Protein AF-A0A9X4B326-F1 (afdb_monomer_lite)

Sequence (186 aa):
MFNKDNVFIAVNEEVSSIIQQYIIREIKKVLDKYKSIATEEISSVEKLINSISNEELKEQFLNDLSMSVKIAKEIGENEVDDRIISMYQNLKGNGLEELSIGHVINWCNELDEQGYVMIDDYSIIYKSSANLKDISRELLDEILDDAIHVDSLIDKDSLVEYWIEQTSKEEVIDDLIRGNNIEELL

Radius of gyration: 27.49 Å; chains: 1; bounding box: 48×33×86 Å

pLDDT: mean 85.17, std 11.81, range [29.66, 95.44]

Foldseek 3Di:
DPDPPDDDDDDDPPDDPVVVVVVVVVVVVVVVVVVPDDPVLVVLLVVVLVQEPDPVVSVVCVVDVPVSSVVSVLCPPPRDHNQLVVVVVVCCVVPVVVDGSVVSVVQVVCCVVQQKDDPDLPDMDGDPPGDCLVVLLVNLVVQVVDPVSCCVQDPPVRVVVCVVVVPDSSNVSVCSPVVDDSVVSD

Structure (mmCIF, N/CA/C/O backbone):
data_AF-A0A9X4B326-F1
#
_entry.id   AF-A0A9X4B326-F1
#
loop_
_atom_site.group_PDB
_atom_site.id
_atom_site.type_symbol
_atom_site.label_atom_id
_atom_site.label_alt_id
_atom_site.label_comp_id
_atom_site.label_asym_id
_atom_site.label_entity_id
_atom_site.label_seq_id
_atom_site.pdbx_PDB_ins_code
_atom_site.Cartn_x
_atom_site.Cartn_y
_atom_site.Cartn_z
_atom_site.occupancy
_atom_site.B_iso_or_equiv
_atom_site.auth_seq_id
_atom_site.auth_comp_id
_atom_site.auth_asym_id
_atom_site.auth_atom_id
_atom_site.pdbx_PDB_model_num
ATOM 1 N N . MET A 1 1 ? -18.633 -16.196 31.377 1.00 29.66 1 MET A N 1
ATOM 2 C CA . MET A 1 1 ? -19.353 -14.902 31.369 1.00 29.66 1 MET A CA 1
ATOM 3 C C . MET A 1 1 ? -18.520 -13.893 32.143 1.00 29.66 1 MET A C 1
ATOM 5 O O . MET A 1 1 ? -18.538 -13.929 33.364 1.00 29.66 1 MET A O 1
ATOM 9 N N . PHE A 1 2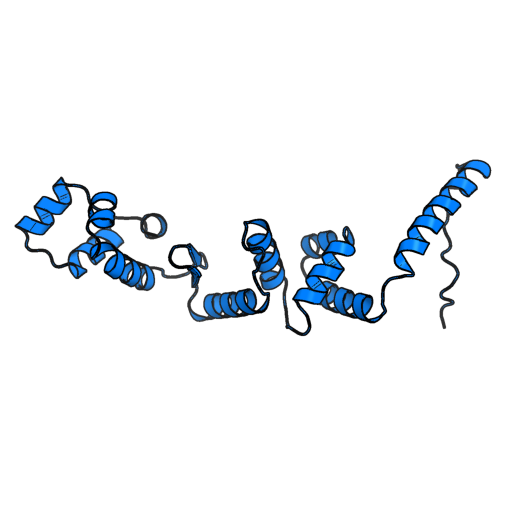 ? -17.753 -13.047 31.452 1.00 30.72 2 PHE A N 1
ATOM 10 C CA . PHE A 1 2 ? -17.191 -11.836 32.055 1.00 30.72 2 PHE A CA 1
ATOM 11 C C . PHE A 1 2 ? -18.225 -10.721 31.887 1.00 30.72 2 PHE A C 1
ATOM 13 O O . PHE A 1 2 ? -18.771 -10.537 30.800 1.00 30.72 2 PHE A O 1
ATOM 20 N N . ASN A 1 3 ? -18.568 -10.067 32.992 1.00 36.56 3 ASN A N 1
ATOM 21 C CA . ASN A 1 3 ? -19.591 -9.033 33.060 1.00 36.56 3 ASN A CA 1
ATOM 22 C C . ASN A 1 3 ? -19.107 -7.795 32.278 1.00 36.56 3 ASN A C 1
ATOM 24 O O . ASN A 1 3 ? -18.087 -7.214 32.641 1.00 36.56 3 ASN A O 1
ATOM 28 N N . LYS A 1 4 ? -19.796 -7.438 31.185 1.00 44.31 4 LYS A N 1
ATOM 29 C CA . LYS A 1 4 ? -19.386 -6.399 30.216 1.00 44.31 4 LYS A CA 1
ATOM 30 C C . LYS A 1 4 ? -19.574 -4.954 30.710 1.00 44.31 4 LYS A C 1
ATOM 32 O O . LYS A 1 4 ? -19.165 -4.037 30.010 1.00 44.31 4 LYS A O 1
ATOM 37 N N . ASP A 1 5 ? -20.120 -4.743 31.910 1.00 42.91 5 ASP A N 1
ATOM 38 C CA . ASP A 1 5 ? -20.600 -3.414 32.322 1.00 42.91 5 ASP A CA 1
ATOM 39 C C . ASP A 1 5 ? -19.738 -2.661 33.346 1.00 42.91 5 ASP A C 1
ATOM 41 O O . ASP A 1 5 ? -20.045 -1.513 33.658 1.00 42.91 5 ASP A O 1
ATOM 45 N N . ASN A 1 6 ? -18.630 -3.226 33.837 1.00 41.41 6 ASN A N 1
ATOM 46 C CA . ASN A 1 6 ? -17.799 -2.543 34.835 1.00 41.41 6 ASN A CA 1
ATOM 47 C C . ASN A 1 6 ? -16.350 -2.386 34.365 1.00 41.41 6 ASN A C 1
ATOM 49 O O . ASN A 1 6 ? -15.479 -3.185 34.708 1.00 41.41 6 ASN A O 1
ATOM 53 N N . VAL A 1 7 ? -16.079 -1.311 33.620 1.00 49.09 7 VAL A N 1
ATOM 54 C CA . VAL A 1 7 ? -14.713 -0.792 33.471 1.00 49.09 7 VAL A CA 1
ATOM 55 C C . VAL A 1 7 ? -14.293 -0.224 34.831 1.00 49.09 7 VAL A C 1
ATOM 57 O O . VAL A 1 7 ? -14.776 0.827 35.253 1.00 49.09 7 VAL A O 1
ATOM 60 N N . PHE A 1 8 ? -13.422 -0.937 35.545 1.00 48.91 8 PHE A N 1
ATOM 61 C CA . PHE A 1 8 ? -12.805 -0.435 36.771 1.00 48.91 8 PHE A CA 1
ATOM 62 C C . PHE A 1 8 ? -11.692 0.544 36.399 1.00 48.91 8 PHE A C 1
ATOM 64 O O . PHE A 1 8 ? -10.615 0.145 35.968 1.00 48.91 8 PHE A O 1
ATOM 71 N N . ILE A 1 9 ? -11.967 1.839 36.549 1.00 56.69 9 ILE A N 1
ATOM 72 C CA . ILE A 1 9 ? -10.978 2.898 36.342 1.00 56.69 9 ILE A CA 1
ATOM 73 C C . ILE A 1 9 ? -10.320 3.176 37.693 1.00 56.69 9 ILE A C 1
ATOM 75 O O . ILE A 1 9 ? -10.907 3.843 38.546 1.00 56.69 9 ILE A O 1
ATOM 79 N N . ALA A 1 10 ? -9.111 2.658 37.895 1.00 57.34 10 ALA A N 1
ATOM 80 C CA . ALA A 1 10 ? -8.271 3.055 39.017 1.00 57.34 10 ALA A CA 1
ATOM 81 C C . ALA A 1 10 ? -7.620 4.406 38.684 1.00 57.34 10 ALA A C 1
ATOM 83 O O . ALA A 1 10 ? -6.703 4.486 37.871 1.00 57.34 10 ALA A O 1
ATOM 84 N N . VAL A 1 11 ? -8.136 5.486 39.272 1.00 59.00 11 VAL A N 1
ATOM 85 C CA . VAL A 1 11 ? -7.492 6.806 39.229 1.00 59.00 11 VAL A CA 1
ATOM 86 C C . VAL A 1 11 ? -6.492 6.859 40.385 1.00 59.00 11 VAL A C 1
ATOM 88 O O . VAL A 1 11 ? -6.838 6.423 41.479 1.00 59.00 11 VAL A O 1
ATOM 91 N N . ASN A 1 12 ? -5.273 7.358 40.140 1.00 65.06 12 ASN A N 1
ATOM 92 C CA . ASN A 1 12 ? -4.183 7.437 41.126 1.00 65.06 12 ASN A CA 1
ATOM 93 C C . ASN A 1 12 ? -4.695 7.866 42.524 1.00 65.06 12 ASN A C 1
ATOM 95 O O . ASN A 1 12 ? -5.412 8.864 42.646 1.00 65.06 12 ASN A O 1
ATOM 99 N N . GLU A 1 13 ? -4.328 7.106 43.563 1.00 61.06 13 GLU A N 1
ATOM 100 C CA . GLU A 1 13 ? -4.728 7.337 44.960 1.00 61.06 13 GLU A CA 1
ATOM 101 C C . GLU A 1 13 ? -4.256 8.699 45.499 1.00 61.06 13 GLU A C 1
ATOM 103 O O . GLU A 1 13 ? -4.8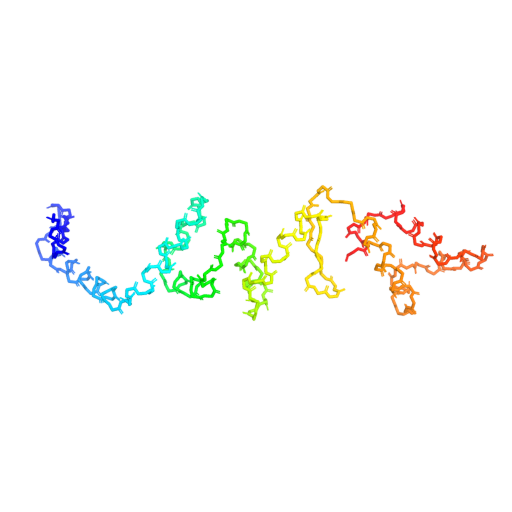52 9.234 46.432 1.00 61.06 13 GLU A O 1
ATOM 108 N N . GLU A 1 14 ? -3.244 9.307 44.875 1.00 70.56 14 GLU A N 1
ATOM 109 C CA . GLU A 1 14 ? -2.746 10.647 45.216 1.00 70.56 14 GLU A CA 1
ATOM 110 C C . GLU A 1 14 ? -3.658 11.790 44.722 1.00 70.56 14 GLU A C 1
ATOM 112 O O . GLU A 1 14 ? -3.452 12.958 45.059 1.00 70.56 14 GLU A O 1
ATOM 117 N N . VAL A 1 15 ? -4.687 11.485 43.924 1.00 75.12 15 VAL A N 1
ATOM 118 C CA . VAL A 1 15 ? -5.603 12.473 43.343 1.00 75.12 15 VAL A CA 1
ATOM 119 C C . VAL A 1 15 ? -6.842 12.635 44.229 1.00 75.12 15 VAL A C 1
ATOM 121 O O . VAL A 1 15 ? -7.542 11.670 44.520 1.00 75.12 15 VAL A O 1
ATOM 124 N N . SER A 1 16 ? -7.160 13.875 44.624 1.00 83.38 16 SER A N 1
ATOM 125 C CA . SER A 1 16 ? -8.344 14.203 45.441 1.00 83.38 16 SER A CA 1
ATOM 126 C C . SER A 1 16 ? -9.642 13.604 44.882 1.00 83.38 16 SER A C 1
ATOM 128 O O . SER A 1 16 ? -9.879 13.636 43.672 1.00 83.38 16 SER A O 1
ATOM 130 N N . SER A 1 17 ? -10.537 13.157 45.769 1.00 81.31 17 SER A N 1
ATOM 131 C CA . SER A 1 17 ? -11.845 12.581 45.419 1.00 81.31 17 SER A CA 1
ATOM 132 C C . SER A 1 17 ? -12.695 13.490 44.523 1.00 81.31 17 SER A C 1
ATOM 134 O O . SER A 1 17 ? -13.437 13.005 43.670 1.00 81.31 17 SER A O 1
ATOM 136 N N . ILE A 1 18 ? -12.559 14.814 44.660 1.00 83.25 18 ILE A N 1
ATOM 137 C CA . ILE A 1 18 ? -13.232 15.785 43.788 1.00 83.25 18 ILE A CA 1
ATOM 138 C C . ILE A 1 18 ? -12.686 15.682 42.358 1.00 83.25 18 ILE A C 1
ATOM 140 O O . ILE A 1 18 ? -13.461 15.613 41.408 1.00 83.25 18 ILE A O 1
ATOM 144 N N . ILE A 1 19 ? -11.362 15.629 42.192 1.00 84.50 19 ILE A N 1
ATOM 145 C CA . ILE A 1 19 ? -10.714 15.525 40.877 1.00 84.50 19 ILE A CA 1
ATOM 146 C C . ILE A 1 19 ? -10.996 14.160 40.238 1.00 84.50 19 ILE A C 1
ATOM 148 O O . ILE A 1 19 ? -11.299 14.098 39.046 1.00 84.50 19 ILE A O 1
ATOM 152 N N . GLN A 1 20 ? -11.012 13.082 41.028 1.00 82.06 20 GLN A N 1
ATOM 153 C CA . GLN A 1 20 ? -11.420 11.753 40.562 1.00 82.06 20 GLN A CA 1
ATOM 154 C C . GLN A 1 20 ? -12.827 11.769 39.932 1.00 82.06 20 GLN A C 1
ATOM 156 O O . GLN A 1 20 ? -13.031 11.162 38.881 1.00 82.06 20 GLN A O 1
ATOM 161 N N . GLN A 1 21 ? -13.793 12.509 40.497 1.00 82.12 21 GLN A N 1
ATOM 162 C CA . GLN A 1 21 ? -15.134 12.634 39.903 1.00 82.12 21 GLN A CA 1
ATOM 163 C C . GLN A 1 21 ? -15.123 13.316 38.528 1.00 82.12 21 GLN A C 1
ATOM 165 O O . GLN A 1 21 ? -15.866 12.894 37.637 1.00 82.12 21 GLN A O 1
ATOM 170 N N . TYR A 1 22 ? -14.304 14.357 38.342 1.00 86.00 22 TYR A N 1
ATOM 171 C CA . TYR A 1 22 ? -14.149 15.009 37.037 1.00 86.00 22 TYR A CA 1
ATOM 172 C C . TYR A 1 22 ? -13.545 14.047 36.010 1.00 86.00 22 TYR A C 1
ATOM 174 O O . TYR A 1 22 ? -14.104 13.900 34.925 1.00 86.00 22 TYR A O 1
ATOM 182 N N . ILE A 1 23 ? -12.482 13.327 36.381 1.00 85.62 23 ILE A N 1
ATOM 183 C CA . ILE A 1 23 ? -11.830 12.324 35.523 1.00 85.62 23 ILE A CA 1
ATOM 184 C C . ILE A 1 23 ? -12.829 11.241 35.098 1.00 85.62 23 ILE A C 1
ATOM 186 O O . ILE A 1 23 ? -12.973 10.963 33.910 1.00 85.62 23 ILE A O 1
ATOM 190 N N . ILE A 1 24 ? -13.587 10.675 36.045 1.00 84.44 24 ILE A N 1
ATOM 191 C CA . ILE A 1 24 ? -14.599 9.649 35.749 1.00 84.44 24 ILE A CA 1
ATOM 192 C C . ILE A 1 24 ? -15.665 10.180 34.782 1.00 84.44 24 ILE A C 1
ATOM 194 O O . ILE A 1 24 ? -16.099 9.449 33.892 1.00 84.44 24 ILE A O 1
ATOM 198 N N . ARG A 1 25 ? -16.112 11.435 34.933 1.00 86.88 25 ARG A N 1
ATOM 199 C CA . ARG A 1 25 ? -17.092 12.040 34.014 1.00 86.88 25 ARG A CA 1
ATOM 200 C C . ARG A 1 25 ? -16.536 12.187 32.600 1.00 86.88 25 ARG A C 1
ATOM 202 O O . ARG A 1 25 ? -17.258 11.879 31.657 1.00 86.88 25 ARG A O 1
ATOM 209 N N . GLU A 1 26 ? -15.290 12.625 32.450 1.00 87.69 26 GLU A N 1
ATOM 210 C CA . GLU A 1 26 ? -14.640 12.737 31.138 1.00 87.69 26 GLU A CA 1
ATOM 211 C C . GLU A 1 26 ? -14.457 11.364 30.485 1.00 87.69 26 GLU A C 1
ATOM 213 O O . GLU A 1 26 ? -14.855 11.176 29.337 1.00 87.69 26 GLU A O 1
ATOM 218 N N . ILE A 1 27 ? -13.982 10.363 31.233 1.00 86.44 27 ILE A N 1
ATOM 219 C CA . ILE A 1 27 ? -13.832 9.000 30.706 1.00 86.44 27 ILE A CA 1
ATOM 220 C C . ILE A 1 27 ? -15.187 8.416 30.294 1.00 86.44 27 ILE A C 1
ATOM 222 O O . ILE A 1 27 ? -15.285 7.803 29.235 1.00 86.44 27 ILE A O 1
ATOM 226 N N . LYS A 1 28 ? -16.257 8.645 31.069 1.00 85.69 28 LYS A N 1
ATOM 227 C CA . LYS A 1 28 ? -17.615 8.227 30.680 1.00 85.69 28 LYS A CA 1
ATOM 228 C C . LYS A 1 28 ? -18.062 8.865 29.368 1.00 85.69 28 LYS A C 1
ATOM 230 O O . LYS A 1 28 ? -18.544 8.147 28.500 1.00 85.69 28 LYS A O 1
ATOM 235 N N . LYS A 1 29 ? -17.852 10.176 29.193 1.00 86.38 29 LYS A N 1
ATOM 236 C CA . LYS A 1 29 ? -18.159 10.857 27.923 1.00 86.38 29 LYS A CA 1
ATOM 237 C C . LYS A 1 29 ? -17.383 10.252 26.757 1.00 86.38 29 LYS A C 1
ATOM 239 O O . LYS A 1 29 ? -17.934 10.144 25.670 1.00 86.38 29 LYS A O 1
ATOM 244 N N . VAL A 1 30 ? -16.117 9.883 26.964 1.00 85.12 30 VAL A N 1
ATOM 245 C CA . VAL A 1 30 ? -15.305 9.210 25.941 1.00 85.12 30 VAL A CA 1
ATOM 246 C C . VAL A 1 30 ? -15.872 7.823 25.638 1.00 85.12 30 VAL A C 1
ATOM 248 O O . VAL A 1 30 ? -16.151 7.545 24.480 1.00 85.12 30 VAL A O 1
ATOM 251 N N . LEU A 1 31 ? -16.121 6.992 26.653 1.00 83.44 31 LEU A N 1
ATOM 252 C CA . LEU A 1 31 ? -16.721 5.656 26.514 1.00 83.44 31 LEU A CA 1
ATOM 253 C C . LEU A 1 31 ? -18.052 5.685 25.758 1.00 83.44 31 LEU A C 1
ATOM 255 O O . LEU A 1 31 ? -18.287 4.849 24.889 1.00 83.44 31 LEU A O 1
ATOM 259 N N . ASP A 1 32 ? -18.912 6.655 26.061 1.00 82.94 32 ASP A N 1
ATOM 260 C CA . ASP A 1 32 ? -20.216 6.784 25.414 1.00 82.94 32 ASP A CA 1
ATOM 261 C C . ASP A 1 32 ? -20.104 7.062 23.903 1.00 82.94 32 ASP A C 1
ATOM 263 O O . ASP A 1 32 ? -20.989 6.641 23.162 1.00 82.94 32 ASP A O 1
ATOM 267 N N . LYS A 1 33 ? -19.003 7.662 23.415 1.00 80.88 33 LYS A N 1
ATOM 268 C CA . LYS A 1 33 ? -18.752 7.843 21.968 1.00 80.88 33 LYS A CA 1
ATOM 269 C C . LYS A 1 33 ? -18.549 6.522 21.224 1.00 80.88 33 LYS A C 1
ATOM 271 O O . LYS A 1 33 ? -18.876 6.435 20.048 1.00 80.88 33 LYS A O 1
ATOM 276 N N . TYR A 1 34 ? -18.015 5.503 21.895 1.00 78.44 34 TYR A N 1
ATOM 277 C CA . TYR A 1 34 ? -17.721 4.205 21.281 1.00 78.44 34 TYR A CA 1
ATOM 278 C C . TYR A 1 34 ? -18.899 3.223 21.384 1.00 78.44 34 TYR A C 1
ATOM 280 O O . TYR A 1 34 ? -18.940 2.225 20.672 1.00 78.44 34 TYR A O 1
ATOM 288 N N . LYS A 1 35 ? -19.907 3.504 22.221 1.00 79.50 35 LYS A N 1
ATOM 289 C CA . LYS A 1 35 ? -21.114 2.662 22.333 1.00 79.50 35 LYS A CA 1
ATOM 290 C C . LYS A 1 35 ? -21.994 2.672 21.082 1.00 79.50 35 LYS A C 1
ATOM 292 O O . LYS A 1 35 ? -22.796 1.761 20.914 1.00 79.50 35 LYS A O 1
ATOM 297 N N . SER A 1 36 ? -21.887 3.701 20.244 1.00 76.06 36 SER A N 1
ATOM 298 C CA . SER A 1 36 ? -22.706 3.861 19.037 1.00 76.06 36 SER A CA 1
ATOM 299 C C . SER A 1 36 ? -22.125 3.192 17.790 1.00 76.06 36 SER A C 1
ATOM 301 O O . SER A 1 36 ? -22.708 3.333 16.721 1.00 76.06 36 SER A O 1
ATOM 303 N N . ILE A 1 37 ? -20.988 2.503 17.901 1.00 82.75 37 ILE A N 1
ATOM 304 C CA . ILE A 1 37 ? -20.356 1.820 16.767 1.00 82.75 37 ILE A CA 1
ATOM 305 C C . ILE A 1 37 ? -21.158 0.561 16.446 1.00 82.75 37 ILE A C 1
ATOM 307 O O . ILE A 1 37 ? -21.475 -0.230 17.342 1.00 82.75 37 ILE A O 1
ATOM 311 N N . ALA A 1 38 ? -21.497 0.369 15.173 1.00 85.81 38 ALA A N 1
ATOM 312 C CA . ALA A 1 38 ? -22.251 -0.802 14.754 1.00 85.81 38 ALA A CA 1
ATOM 313 C C . ALA A 1 38 ? -21.400 -2.075 14.890 1.00 85.81 38 ALA A C 1
ATOM 315 O O . ALA A 1 38 ? -20.192 -2.067 14.663 1.00 85.81 38 ALA A O 1
ATOM 316 N N . THR A 1 39 ? -22.029 -3.206 15.219 1.00 85.56 39 THR A N 1
ATOM 317 C CA . THR A 1 39 ? -21.318 -4.491 15.359 1.00 85.56 39 THR A CA 1
ATOM 318 C C . THR A 1 39 ? -20.603 -4.909 14.069 1.00 85.56 39 THR A C 1
ATOM 320 O O . THR A 1 39 ? -19.529 -5.499 14.134 1.00 85.56 39 THR A O 1
ATOM 323 N N . GLU A 1 40 ? -21.161 -4.558 12.909 1.00 86.25 40 GLU A N 1
ATOM 324 C CA . GLU A 1 40 ? -20.532 -4.774 11.600 1.00 86.25 40 GLU A CA 1
ATOM 325 C C . GLU A 1 40 ? -19.225 -3.979 11.459 1.00 86.25 40 GLU A C 1
ATOM 327 O O . GLU A 1 40 ? -18.211 -4.542 11.063 1.00 86.25 40 GLU A O 1
ATOM 332 N N . GLU A 1 41 ? -19.208 -2.706 11.873 1.00 89.44 41 GLU A N 1
ATOM 333 C CA . GLU A 1 41 ? -18.005 -1.864 11.833 1.00 89.44 41 GLU A CA 1
ATOM 334 C C . GLU A 1 41 ? -16.910 -2.398 12.759 1.00 89.44 41 GLU A C 1
ATOM 336 O O . GLU A 1 41 ? -15.743 -2.423 12.372 1.00 89.44 41 GLU A O 1
ATOM 341 N N . ILE A 1 42 ? -17.285 -2.878 13.951 1.00 90.06 42 ILE A N 1
ATOM 342 C CA . ILE A 1 42 ? -16.349 -3.529 14.879 1.00 90.06 42 ILE A CA 1
ATOM 343 C C . ILE A 1 42 ? -15.716 -4.748 14.204 1.00 90.06 42 ILE A C 1
ATOM 345 O O . ILE A 1 42 ? -14.496 -4.874 14.199 1.00 90.06 42 ILE A O 1
ATOM 349 N N . SER A 1 43 ? -16.527 -5.617 13.592 1.00 91.50 43 SER A N 1
ATOM 350 C CA . SER A 1 43 ? -16.021 -6.830 12.946 1.00 91.50 43 SER A CA 1
ATOM 351 C C . SER A 1 43 ? -15.091 -6.524 11.771 1.00 91.50 43 SER A C 1
ATOM 353 O O . SER A 1 43 ? -14.061 -7.184 11.638 1.00 91.50 43 SER A O 1
ATOM 355 N N . SER A 1 44 ? -15.414 -5.532 10.935 1.00 92.44 44 SER A N 1
ATOM 356 C CA . SER A 1 44 ? -14.548 -5.122 9.823 1.00 92.44 44 SER A CA 1
ATOM 357 C C . SER A 1 44 ? -13.214 -4.558 10.319 1.00 92.44 44 SER A C 1
ATOM 359 O O . SER A 1 44 ? -12.166 -4.907 9.779 1.00 92.44 44 SER A O 1
ATOM 361 N N . VAL A 1 45 ? -13.229 -3.727 11.366 1.00 93.50 45 VAL A N 1
ATOM 362 C CA . VAL A 1 45 ? -11.996 -3.189 11.964 1.00 93.50 45 VAL A CA 1
ATOM 363 C C . VAL A 1 45 ? -11.164 -4.302 12.596 1.00 93.50 45 VAL A C 1
ATOM 365 O O . VAL A 1 45 ? -9.955 -4.336 12.397 1.00 93.50 45 VAL A O 1
ATOM 368 N N . GLU A 1 46 ? -11.778 -5.250 13.303 1.00 93.31 46 GLU A N 1
ATOM 369 C CA . GLU A 1 46 ? -11.057 -6.398 13.865 1.00 93.31 46 GLU A CA 1
ATOM 370 C C . GLU A 1 46 ? -10.397 -7.251 12.773 1.00 93.31 46 GLU A C 1
ATOM 372 O O . GLU A 1 46 ? -9.245 -7.653 12.940 1.00 93.31 46 GLU A O 1
ATOM 377 N N . LYS A 1 47 ? -11.081 -7.501 11.645 1.00 93.75 47 LYS A N 1
ATOM 378 C CA . LYS A 1 47 ? -10.483 -8.192 10.486 1.00 93.75 47 LYS A CA 1
ATOM 379 C C . LYS A 1 47 ? -9.239 -7.448 9.980 1.00 93.75 47 LYS A C 1
ATOM 381 O O . LYS A 1 47 ? -8.190 -8.072 9.858 1.00 93.75 47 LYS A O 1
ATOM 386 N N . LEU A 1 48 ? -9.346 -6.134 9.764 1.00 94.19 48 LEU A N 1
ATOM 387 C CA . LEU A 1 48 ? -8.235 -5.278 9.326 1.00 94.19 48 LEU A CA 1
ATOM 388 C C . LEU A 1 48 ? -7.057 -5.303 10.311 1.00 94.19 48 LEU A C 1
ATOM 390 O O . LEU A 1 48 ? -5.917 -5.530 9.926 1.00 94.19 48 LEU A O 1
ATOM 394 N N . ILE A 1 49 ? -7.309 -5.090 11.602 1.00 94.25 49 ILE A N 1
ATOM 395 C CA . ILE A 1 49 ? -6.237 -5.068 12.606 1.00 94.25 49 ILE A CA 1
ATOM 396 C C . ILE A 1 49 ? -5.534 -6.430 12.696 1.00 94.25 49 ILE A C 1
ATOM 398 O O . ILE A 1 49 ? -4.320 -6.484 12.891 1.00 94.25 49 ILE A O 1
ATOM 402 N N . ASN A 1 50 ? -6.269 -7.532 12.540 1.00 94.12 50 ASN A N 1
ATOM 403 C CA . ASN A 1 50 ? -5.698 -8.877 12.589 1.00 94.12 50 ASN A CA 1
ATOM 404 C C . ASN A 1 50 ? -4.902 -9.254 11.332 1.00 94.12 50 ASN A C 1
ATOM 406 O O . ASN A 1 50 ? -4.043 -10.129 11.426 1.00 94.12 50 ASN A O 1
ATOM 410 N N . SER A 1 51 ? -5.159 -8.617 10.186 1.00 92.88 51 SER A N 1
ATOM 411 C CA . SER A 1 51 ? -4.376 -8.836 8.965 1.00 92.88 51 SER A CA 1
ATOM 412 C C . SER A 1 51 ? -3.044 -8.079 8.968 1.00 92.88 51 SER A C 1
ATOM 414 O O . SER A 1 51 ? -2.144 -8.421 8.205 1.00 92.88 51 SER A O 1
ATOM 416 N N . ILE A 1 52 ? -2.898 -7.080 9.845 1.00 94.69 52 ILE A N 1
ATOM 417 C CA . ILE A 1 52 ? -1.671 -6.296 9.992 1.00 94.69 52 ILE A CA 1
ATOM 418 C C . ILE A 1 52 ? -0.715 -7.000 10.962 1.00 94.69 52 ILE A C 1
ATOM 420 O O . ILE A 1 52 ? -1.035 -7.204 12.139 1.00 94.69 52 ILE A O 1
ATOM 424 N N . SER A 1 53 ? 0.484 -7.337 10.498 1.00 95.19 53 SER A N 1
ATOM 425 C CA . SER A 1 53 ? 1.564 -7.889 11.326 1.00 95.19 53 SER A CA 1
ATOM 426 C C . SER A 1 53 ? 2.533 -6.807 11.806 1.00 95.19 53 SER A C 1
ATOM 428 O O . SER A 1 53 ? 3.065 -6.919 12.910 1.00 95.19 53 SER A O 1
ATOM 430 N N . ASN A 1 54 ? 2.721 -5.740 11.029 1.00 95.44 54 ASN A N 1
ATOM 431 C CA . ASN A 1 54 ? 3.572 -4.607 11.378 1.00 95.44 54 ASN A CA 1
ATOM 432 C C . ASN A 1 54 ? 3.001 -3.809 12.571 1.00 95.44 54 ASN A C 1
ATOM 434 O O . ASN A 1 54 ? 1.891 -3.280 12.513 1.00 95.44 54 ASN A O 1
ATOM 438 N N . GLU A 1 55 ? 3.772 -3.707 13.657 1.00 94.81 55 GLU A N 1
ATOM 439 C CA . GLU A 1 55 ? 3.331 -3.058 14.900 1.00 94.81 55 GLU A CA 1
ATOM 440 C C . GLU A 1 55 ? 3.120 -1.546 14.753 1.00 94.81 55 GLU A C 1
ATOM 442 O O . GLU A 1 55 ? 2.148 -1.017 15.285 1.00 94.81 55 GLU A O 1
ATOM 447 N N . GLU A 1 56 ? 3.984 -0.855 14.007 1.00 93.75 56 GLU A N 1
ATOM 448 C CA . GLU A 1 56 ? 3.870 0.590 13.785 1.00 93.75 56 GLU A CA 1
ATOM 449 C C . GLU A 1 56 ? 2.620 0.920 12.966 1.00 93.75 56 GLU A C 1
ATOM 451 O O . GLU A 1 56 ? 1.846 1.803 13.335 1.00 93.75 56 GLU A O 1
ATOM 456 N N . LEU A 1 57 ? 2.376 0.163 11.895 1.00 93.06 57 LEU A N 1
ATOM 457 C CA . LEU A 1 57 ? 1.175 0.296 11.078 1.00 93.06 57 LEU A CA 1
ATOM 458 C C . LEU A 1 57 ? -0.080 0.007 11.907 1.00 93.06 57 LEU A C 1
ATOM 460 O O . LEU A 1 57 ? -1.041 0.773 11.876 1.00 93.06 57 LEU A O 1
ATOM 464 N N . LYS A 1 58 ? -0.063 -1.070 12.696 1.00 94.88 58 LYS A N 1
ATOM 465 C CA . LYS A 1 58 ? -1.171 -1.432 13.587 1.00 94.88 58 LYS A CA 1
ATOM 466 C C . LYS A 1 58 ? -1.482 -0.316 14.582 1.00 94.88 58 LYS A C 1
ATOM 468 O O . LYS A 1 58 ? -2.650 0.019 14.774 1.00 94.88 58 LYS A O 1
ATOM 473 N N . GLU A 1 59 ? -0.455 0.283 15.175 1.00 94.00 59 GLU A N 1
ATOM 474 C CA . GLU A 1 59 ? -0.595 1.378 16.132 1.00 94.00 59 GLU A CA 1
ATOM 475 C C . GLU A 1 59 ? -1.217 2.631 15.491 1.00 94.00 59 GLU A C 1
ATOM 477 O O . GLU A 1 59 ? -2.044 3.295 16.118 1.00 94.00 59 GLU A O 1
ATOM 482 N N . GLN A 1 60 ? -0.914 2.934 14.223 1.00 91.56 60 GLN A N 1
ATOM 483 C CA . GLN A 1 60 ? -1.566 4.039 13.502 1.00 91.56 60 GLN A CA 1
ATOM 484 C C . GLN A 1 60 ? -3.088 3.854 13.432 1.00 91.56 60 GLN A C 1
ATOM 486 O O . GLN A 1 60 ? -3.840 4.781 13.733 1.00 91.56 60 GLN A O 1
ATOM 491 N N . PHE A 1 61 ? -3.551 2.645 13.106 1.00 91.81 61 PHE A N 1
ATOM 492 C CA . PHE A 1 61 ? -4.980 2.335 13.065 1.00 91.81 61 PHE A CA 1
ATOM 493 C C . PHE A 1 61 ? -5.623 2.345 14.461 1.00 91.81 61 PHE A C 1
ATOM 495 O O . PHE A 1 61 ? -6.722 2.875 14.634 1.00 91.81 61 PHE A O 1
ATOM 502 N N . LEU A 1 62 ? -4.937 1.830 15.485 1.00 91.81 62 LEU A N 1
ATOM 503 C CA . LEU A 1 62 ? -5.447 1.852 16.863 1.00 91.81 62 LEU A CA 1
ATOM 504 C C . LEU A 1 62 ? -5.607 3.277 17.422 1.00 91.81 62 LEU A C 1
ATOM 506 O O . LEU A 1 62 ? -6.488 3.506 18.255 1.00 91.81 62 LEU A O 1
ATOM 510 N N . ASN A 1 63 ? -4.809 4.235 16.945 1.00 91.88 63 ASN A N 1
ATOM 511 C CA . ASN A 1 63 ? -4.882 5.636 17.361 1.00 91.88 63 ASN A CA 1
ATOM 512 C C . ASN A 1 63 ? -5.993 6.443 16.668 1.00 91.88 63 ASN A C 1
ATOM 514 O O . ASN A 1 63 ? -6.409 7.476 17.199 1.00 91.88 63 ASN A O 1
ATOM 518 N N . ASP A 1 64 ? -6.518 5.973 15.532 1.00 89.88 64 ASP A N 1
ATOM 519 C CA . ASP A 1 64 ? -7.639 6.605 14.832 1.00 89.88 64 ASP A CA 1
ATOM 520 C C . ASP A 1 64 ? -8.684 5.575 14.378 1.00 89.88 64 ASP A C 1
ATOM 522 O O . ASP A 1 64 ? -8.630 4.980 13.295 1.00 89.88 64 ASP A O 1
ATOM 526 N N . LEU A 1 65 ? -9.715 5.405 15.211 1.00 88.50 65 LEU A N 1
ATOM 527 C CA . LEU A 1 65 ? -10.841 4.538 14.885 1.00 88.50 65 LEU A CA 1
ATOM 528 C C . LEU A 1 65 ? -11.604 5.013 13.640 1.00 88.50 65 LEU A C 1
ATOM 530 O O . LEU A 1 65 ? -12.075 4.180 12.869 1.00 88.50 65 LEU A O 1
ATOM 534 N N . SER A 1 66 ? -11.771 6.323 13.443 1.00 87.56 66 SER A N 1
ATOM 535 C CA . SER A 1 66 ? -12.537 6.840 12.302 1.00 87.56 66 SER A CA 1
ATOM 536 C C . SER A 1 66 ? -11.849 6.465 10.993 1.00 87.56 66 SER A C 1
ATOM 538 O O . SER A 1 66 ? -12.505 6.021 10.047 1.00 87.56 66 SER A O 1
ATOM 540 N N . MET A 1 67 ? -10.523 6.598 10.957 1.00 89.06 67 MET A N 1
ATOM 541 C CA . MET A 1 67 ? -9.699 6.136 9.846 1.00 89.06 67 MET A CA 1
ATOM 542 C C . MET A 1 67 ? -9.803 4.618 9.676 1.00 89.06 67 MET A C 1
ATOM 544 O O . MET A 1 67 ? -10.067 4.149 8.569 1.00 89.06 67 MET A O 1
ATOM 548 N N . SER A 1 68 ? -9.685 3.853 10.763 1.00 92.31 68 SER A N 1
ATOM 549 C CA . SER A 1 68 ? -9.802 2.390 10.736 1.00 92.31 68 SER A CA 1
ATOM 550 C C . SER A 1 68 ? -11.131 1.908 10.169 1.00 92.31 68 SER A C 1
ATOM 552 O O . SER A 1 68 ? -11.149 1.041 9.300 1.00 92.31 68 SER A O 1
ATOM 554 N N . VAL A 1 69 ? -12.250 2.491 10.603 1.00 91.75 69 VAL A N 1
ATOM 555 C CA . VAL A 1 69 ? -13.587 2.149 10.097 1.00 91.75 69 VAL A CA 1
ATOM 556 C C . VAL A 1 69 ? -13.707 2.482 8.613 1.00 91.75 69 VAL A C 1
ATOM 558 O O . VAL A 1 69 ? -14.266 1.689 7.855 1.00 91.75 69 VAL A O 1
ATOM 561 N N . LYS A 1 70 ? -13.185 3.636 8.179 1.00 90.19 70 LYS A N 1
ATOM 562 C CA . LYS A 1 70 ? -13.202 4.032 6.765 1.00 90.19 70 LYS A CA 1
ATOM 563 C C . LYS A 1 70 ? -12.435 3.024 5.906 1.00 90.19 70 LYS A C 1
ATOM 565 O O . LYS A 1 70 ? -12.991 2.498 4.948 1.00 90.19 70 LYS A O 1
ATOM 570 N N . ILE A 1 71 ? -11.194 2.724 6.279 1.00 90.56 71 ILE A N 1
ATOM 571 C CA . ILE A 1 71 ? -10.327 1.815 5.523 1.00 90.56 71 ILE A CA 1
ATOM 572 C C . ILE A 1 71 ? -10.880 0.387 5.542 1.00 90.56 71 ILE A C 1
ATOM 574 O O . ILE A 1 71 ? -10.954 -0.245 4.495 1.00 90.56 71 ILE A O 1
ATOM 578 N N . ALA A 1 72 ? -11.364 -0.102 6.685 1.00 92.75 72 ALA A N 1
ATOM 579 C CA . ALA A 1 72 ? -11.966 -1.430 6.781 1.00 92.75 72 ALA A CA 1
ATOM 580 C C . ALA A 1 72 ? -13.206 -1.587 5.879 1.00 92.75 72 ALA A C 1
ATOM 582 O O . ALA A 1 72 ? -13.401 -2.642 5.278 1.00 92.75 72 ALA A O 1
ATOM 583 N N . LYS A 1 73 ? -14.026 -0.535 5.734 1.00 91.00 73 LYS A N 1
ATOM 584 C CA . LYS A 1 73 ? -15.158 -0.527 4.789 1.00 91.00 73 LYS A CA 1
ATOM 585 C C . LYS A 1 73 ? -14.704 -0.560 3.332 1.00 91.00 73 LYS A C 1
ATOM 587 O O . LYS A 1 73 ? -15.325 -1.249 2.531 1.00 91.00 73 LYS A O 1
ATOM 592 N N . GLU A 1 74 ? -13.652 0.182 2.994 1.00 90.19 74 GLU A N 1
ATOM 593 C CA . GLU A 1 74 ? -13.089 0.212 1.637 1.00 90.19 74 GLU A CA 1
ATOM 594 C C . GLU A 1 74 ? -12.425 -1.124 1.261 1.00 90.19 74 GLU A C 1
ATOM 596 O O . GLU A 1 74 ? -12.531 -1.560 0.117 1.00 90.19 74 GLU A O 1
ATOM 601 N N . ILE A 1 75 ? -11.795 -1.800 2.228 1.00 91.31 75 ILE A N 1
ATOM 602 C CA . ILE A 1 75 ? -11.213 -3.138 2.052 1.00 91.31 75 ILE A CA 1
ATOM 603 C C . ILE A 1 75 ? -12.306 -4.191 1.843 1.00 91.31 75 ILE A C 1
ATOM 605 O O . ILE A 1 75 ? -12.162 -5.070 0.993 1.00 91.31 75 ILE A O 1
ATOM 609 N N . GLY A 1 76 ? -13.415 -4.100 2.580 1.00 89.69 76 GLY A N 1
ATOM 610 C CA . GLY A 1 76 ? -14.522 -5.044 2.463 1.00 89.69 76 GLY A CA 1
ATOM 611 C C . GLY A 1 76 ? -14.096 -6.470 2.825 1.00 89.69 76 GLY A C 1
ATOM 612 O O . GLY A 1 76 ? -13.617 -6.715 3.928 1.00 89.69 76 GLY A O 1
ATOM 613 N N . GLU A 1 77 ? -14.285 -7.410 1.898 1.00 89.00 77 GLU A N 1
ATOM 614 C CA . GLU A 1 77 ? -13.929 -8.830 2.071 1.00 89.00 77 GLU A CA 1
ATOM 615 C C . GLU A 1 77 ? -12.623 -9.217 1.356 1.00 89.00 77 GLU A C 1
ATOM 617 O O . GLU A 1 77 ? -12.330 -10.401 1.206 1.00 89.00 77 GLU A O 1
ATOM 622 N N . ASN A 1 78 ? -11.846 -8.239 0.882 1.00 90.62 78 ASN A N 1
ATOM 623 C CA . ASN A 1 78 ? -10.565 -8.520 0.243 1.00 90.62 78 ASN A CA 1
ATOM 624 C C . ASN A 1 78 ? -9.537 -9.028 1.265 1.00 90.62 78 ASN A C 1
ATOM 626 O O . ASN A 1 78 ? -9.442 -8.508 2.379 1.00 90.62 78 ASN A O 1
ATOM 630 N N . GLU A 1 79 ? -8.730 -10.007 0.858 1.00 89.44 79 GLU A N 1
ATOM 631 C CA . GLU A 1 79 ? -7.559 -10.433 1.621 1.00 89.44 79 GLU A CA 1
ATOM 632 C C . GLU A 1 79 ? -6.437 -9.409 1.429 1.00 89.44 79 GLU A C 1
ATOM 634 O O . GLU A 1 79 ? -6.056 -9.088 0.303 1.00 89.44 79 GLU A O 1
ATOM 639 N N . VAL A 1 80 ? -5.934 -8.865 2.535 1.00 92.94 80 VAL A N 1
ATOM 640 C CA . VAL A 1 80 ? -4.910 -7.817 2.532 1.00 92.94 80 VAL A CA 1
ATOM 641 C C . VAL A 1 80 ? -3.824 -8.130 3.552 1.00 92.94 80 VAL A C 1
ATOM 643 O O . VAL A 1 80 ? -4.088 -8.754 4.578 1.00 92.94 80 VAL A O 1
ATOM 646 N N . ASP A 1 81 ?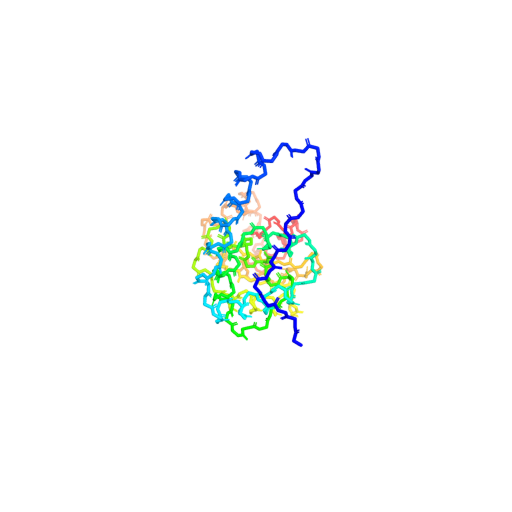 -2.611 -7.664 3.282 1.00 93.06 81 ASP A N 1
ATOM 647 C CA . ASP A 1 81 ? -1.455 -7.765 4.169 1.00 93.06 81 ASP A CA 1
ATOM 648 C C . ASP A 1 81 ? -0.828 -6.382 4.421 1.00 93.06 81 ASP A C 1
ATOM 650 O O . ASP A 1 81 ? -1.303 -5.356 3.919 1.00 93.06 81 ASP A O 1
ATOM 654 N N . ASP A 1 82 ? 0.258 -6.350 5.196 1.00 94.44 82 ASP A N 1
ATOM 655 C CA . ASP A 1 82 ? 0.995 -5.123 5.519 1.00 94.44 82 ASP A CA 1
ATOM 656 C C . ASP A 1 82 ? 1.407 -4.332 4.271 1.00 94.44 82 ASP A C 1
ATOM 658 O O . ASP A 1 82 ? 1.353 -3.099 4.275 1.00 94.44 82 ASP A O 1
ATOM 662 N N . ARG A 1 83 ? 1.812 -5.021 3.196 1.00 93.31 83 ARG A N 1
ATOM 663 C CA . ARG A 1 83 ? 2.289 -4.397 1.957 1.00 93.31 83 ARG A CA 1
ATOM 664 C C . ARG A 1 83 ? 1.136 -3.727 1.224 1.00 93.31 83 ARG A C 1
ATOM 666 O O . ARG A 1 83 ? 1.256 -2.556 0.867 1.00 93.31 83 ARG A O 1
ATOM 673 N N . ILE A 1 84 ? 0.028 -4.442 1.040 1.00 94.94 84 ILE A N 1
ATOM 674 C CA . ILE A 1 84 ? -1.168 -3.927 0.363 1.00 94.94 84 ILE A CA 1
ATOM 675 C C . ILE A 1 84 ? -1.712 -2.711 1.118 1.00 94.94 84 ILE A C 1
ATOM 677 O O . ILE A 1 84 ? -1.977 -1.673 0.510 1.00 94.94 84 ILE A O 1
ATOM 681 N N . ILE A 1 85 ? -1.825 -2.802 2.446 1.00 93.88 85 ILE A N 1
ATOM 682 C CA . ILE A 1 85 ? -2.355 -1.714 3.279 1.00 93.88 85 ILE A CA 1
ATOM 683 C C . ILE A 1 85 ? -1.438 -0.488 3.224 1.00 93.88 85 ILE A C 1
ATOM 685 O O . ILE A 1 85 ? -1.917 0.629 3.014 1.00 93.88 85 ILE A O 1
ATOM 689 N N . SER A 1 86 ? -0.125 -0.690 3.355 1.00 92.69 86 SER A N 1
ATOM 690 C CA . SER A 1 86 ? 0.851 0.404 3.297 1.00 92.69 86 SER A CA 1
ATOM 691 C C . SER A 1 86 ? 0.851 1.088 1.932 1.00 92.69 86 SER A C 1
ATOM 693 O O . SER A 1 86 ? 0.877 2.317 1.850 1.00 92.69 86 SER A O 1
ATOM 695 N N . MET A 1 87 ? 0.801 0.313 0.846 1.00 92.31 87 MET A N 1
ATOM 696 C CA . MET A 1 87 ? 0.756 0.852 -0.513 1.00 92.31 87 MET A CA 1
ATOM 697 C C . MET A 1 87 ? -0.534 1.643 -0.743 1.00 92.31 87 MET A C 1
ATOM 699 O O . MET A 1 87 ? -0.484 2.777 -1.214 1.00 92.31 87 MET A O 1
ATOM 703 N N . TYR A 1 88 ? -1.676 1.098 -0.323 1.00 92.75 88 TYR A N 1
ATOM 704 C CA . TYR A 1 88 ? -2.970 1.764 -0.432 1.00 92.75 88 TYR A CA 1
ATOM 705 C C . TYR A 1 88 ? -3.008 3.115 0.291 1.00 92.75 88 TYR A C 1
ATOM 707 O O . TYR A 1 88 ? -3.433 4.116 -0.291 1.00 92.75 88 TYR A O 1
ATOM 715 N N . GLN A 1 89 ? -2.528 3.172 1.538 1.00 88.94 89 GLN A N 1
ATOM 716 C CA . GLN A 1 89 ? -2.493 4.414 2.313 1.00 88.94 89 GLN A CA 1
ATOM 717 C C . GLN A 1 89 ? -1.572 5.466 1.693 1.00 88.94 89 GLN A C 1
ATOM 719 O O . GLN A 1 89 ? -1.970 6.626 1.582 1.00 88.94 89 GLN A O 1
ATOM 724 N N . ASN A 1 90 ? -0.368 5.072 1.269 1.00 89.56 90 ASN A N 1
ATOM 725 C CA . ASN A 1 90 ? 0.586 6.000 0.663 1.00 89.56 90 ASN A CA 1
ATOM 726 C C . ASN A 1 90 ? 0.052 6.579 -0.649 1.00 89.56 90 ASN A C 1
ATOM 728 O O . ASN A 1 90 ? 0.094 7.790 -0.850 1.00 89.56 90 ASN A O 1
ATOM 732 N N . LEU A 1 91 ? -0.500 5.736 -1.522 1.00 88.44 91 LEU A N 1
ATOM 733 C CA . LEU A 1 91 ? -1.021 6.179 -2.814 1.00 88.44 91 LEU A CA 1
ATOM 734 C C . LEU A 1 91 ? -2.237 7.098 -2.659 1.00 88.44 91 LEU A C 1
ATOM 736 O O . LEU A 1 91 ? -2.288 8.152 -3.295 1.00 88.44 91 LEU A O 1
ATOM 740 N N . LYS A 1 92 ? -3.165 6.782 -1.745 1.00 86.94 92 LYS A N 1
ATOM 741 C CA . LYS A 1 92 ? -4.263 7.703 -1.411 1.00 86.94 92 LYS A CA 1
ATOM 742 C C . LYS A 1 92 ? -3.761 9.024 -0.830 1.00 86.94 92 LYS A C 1
ATOM 744 O O . LYS A 1 92 ? -4.276 10.077 -1.195 1.00 86.94 92 LYS A O 1
ATOM 749 N N . GLY A 1 93 ? -2.762 8.979 0.053 1.00 82.69 93 GLY A N 1
ATOM 750 C CA . GLY A 1 93 ? -2.153 10.171 0.651 1.00 82.69 93 GLY A CA 1
ATOM 751 C C . GLY A 1 93 ? -1.453 11.081 -0.364 1.00 82.69 93 GLY A C 1
ATOM 752 O O . GLY A 1 93 ? -1.385 12.288 -0.148 1.00 82.69 93 GLY A O 1
ATOM 753 N N . ASN A 1 94 ? -1.002 10.518 -1.487 1.00 84.31 94 ASN A N 1
ATOM 754 C CA . ASN A 1 94 ? -0.301 11.226 -2.558 1.00 84.31 94 ASN A CA 1
ATOM 755 C C . ASN A 1 94 ? -1.213 11.680 -3.715 1.00 84.31 94 ASN A C 1
ATOM 757 O O . ASN A 1 94 ? -0.714 12.042 -4.776 1.00 84.31 94 ASN A O 1
ATOM 761 N N . GLY A 1 95 ? -2.537 11.702 -3.520 1.00 77.81 95 GLY A N 1
ATOM 762 C CA . GLY A 1 95 ? -3.479 12.309 -4.470 1.00 77.81 95 GLY A CA 1
ATOM 763 C C . GLY A 1 95 ? -4.327 11.331 -5.283 1.00 77.81 95 GLY A C 1
ATOM 764 O O . GLY A 1 95 ? -5.180 11.776 -6.047 1.00 77.81 95 GLY A O 1
ATOM 765 N N . LEU A 1 96 ? -4.181 10.015 -5.087 1.00 81.50 96 LEU A N 1
ATOM 766 C CA . LEU A 1 96 ? -5.059 9.011 -5.703 1.00 81.50 96 LEU A CA 1
ATOM 767 C C . LEU A 1 96 ? -6.293 8.738 -4.825 1.00 81.50 96 LEU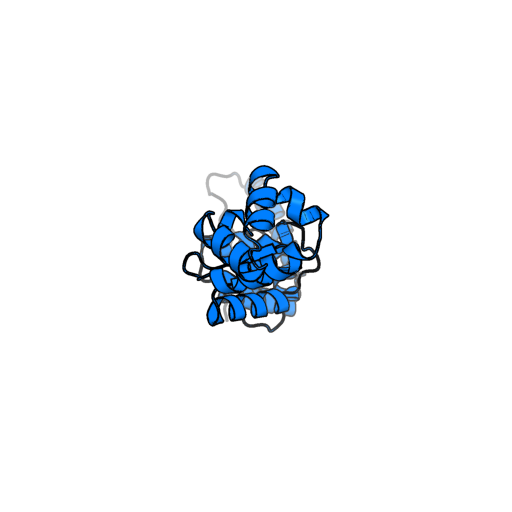 A C 1
ATOM 769 O O . LEU A 1 96 ? -6.517 7.616 -4.376 1.00 81.50 96 LEU A O 1
ATOM 773 N N . GLU A 1 97 ? -7.104 9.762 -4.541 1.00 76.31 97 GLU A N 1
ATOM 774 C CA . GLU A 1 97 ? -8.226 9.659 -3.585 1.00 76.31 97 GLU A CA 1
ATOM 775 C C . GLU A 1 97 ? -9.285 8.606 -3.974 1.00 76.31 97 GLU A C 1
ATOM 777 O O . GLU A 1 97 ? -9.842 7.934 -3.097 1.00 76.31 97 GLU A O 1
ATOM 782 N N . GLU A 1 98 ? -9.527 8.426 -5.278 1.00 83.56 98 GLU A N 1
ATOM 783 C CA . GLU A 1 98 ? -10.489 7.461 -5.840 1.00 83.56 98 GLU A CA 1
ATOM 784 C C . GLU A 1 98 ? -9.921 6.038 -5.996 1.00 83.56 98 GLU A C 1
ATOM 786 O O . GLU A 1 98 ? -10.603 5.139 -6.493 1.00 83.56 98 GLU A O 1
ATOM 791 N N . LEU A 1 99 ? -8.684 5.798 -5.547 1.00 88.75 99 LEU A N 1
ATOM 792 C CA . LEU A 1 99 ? -8.054 4.485 -5.613 1.00 88.75 99 LEU A CA 1
ATOM 793 C C . LEU A 1 99 ? -8.884 3.437 -4.864 1.00 88.75 99 LEU A C 1
ATOM 795 O O . LEU A 1 99 ? -9.226 3.607 -3.691 1.00 88.75 99 LEU A O 1
ATOM 799 N N . SER A 1 100 ? -9.166 2.326 -5.540 1.00 90.19 100 SER A N 1
ATOM 800 C CA . SER A 1 100 ? -9.775 1.150 -4.927 1.00 90.19 100 SER A CA 1
ATOM 801 C C . SER A 1 100 ? -8.697 0.201 -4.407 1.00 90.19 100 SER A C 1
ATOM 803 O O . SER A 1 100 ? -7.628 0.074 -5.006 1.00 90.19 100 SER A O 1
ATOM 805 N N . ILE A 1 101 ? -8.994 -0.517 -3.321 1.00 91.69 101 ILE A N 1
ATOM 806 C CA . ILE A 1 101 ? -8.090 -1.550 -2.800 1.00 91.69 101 ILE A CA 1
ATOM 807 C C . ILE A 1 101 ? -7.824 -2.650 -3.840 1.00 91.69 101 ILE A C 1
ATOM 809 O O . ILE A 1 101 ? -6.727 -3.191 -3.897 1.00 91.69 101 ILE A O 1
ATOM 813 N N . GLY A 1 102 ? -8.808 -2.939 -4.703 1.00 91.69 102 GLY A N 1
ATOM 814 C CA . GLY A 1 102 ? -8.693 -3.954 -5.748 1.00 91.69 102 GLY A CA 1
ATOM 815 C C . GLY A 1 102 ? -7.598 -3.630 -6.761 1.00 91.69 102 GLY A C 1
ATOM 816 O O . GLY A 1 102 ? -6.851 -4.522 -7.149 1.00 91.69 102 GLY A O 1
ATOM 817 N N . HIS A 1 103 ? -7.437 -2.353 -7.126 1.00 91.56 103 HIS A N 1
ATOM 818 C CA . HIS A 1 103 ? -6.326 -1.926 -7.983 1.00 91.56 103 HIS A CA 1
ATOM 819 C C . HIS A 1 103 ? -4.975 -2.183 -7.310 1.00 91.56 103 HIS A C 1
ATOM 821 O O . HIS A 1 103 ? -4.084 -2.747 -7.932 1.00 91.56 103 HIS A O 1
ATOM 827 N N . VAL A 1 104 ? -4.843 -1.863 -6.019 1.00 93.88 104 VAL A N 1
ATOM 828 C CA . VAL A 1 104 ? -3.592 -2.090 -5.276 1.00 93.88 104 VAL A CA 1
ATOM 829 C C . VAL A 1 104 ? -3.263 -3.572 -5.135 1.00 93.88 104 VAL A C 1
ATOM 831 O O . VAL A 1 104 ? -2.097 -3.945 -5.239 1.00 93.88 104 VAL A O 1
ATOM 834 N N . ILE A 1 105 ? -4.270 -4.423 -4.934 1.00 93.56 105 ILE A N 1
ATOM 835 C CA . ILE A 1 105 ? -4.087 -5.879 -4.899 1.00 93.56 105 ILE A CA 1
ATOM 836 C C . ILE A 1 105 ? -3.556 -6.376 -6.247 1.00 93.56 105 ILE A C 1
ATOM 838 O O . ILE A 1 105 ? -2.562 -7.099 -6.274 1.00 93.56 105 ILE A O 1
ATOM 842 N N . ASN A 1 106 ? -4.163 -5.946 -7.357 1.00 93.50 106 ASN A N 1
ATOM 843 C CA . ASN A 1 106 ? -3.695 -6.312 -8.694 1.00 93.50 106 ASN A CA 1
ATOM 844 C C . ASN A 1 106 ? -2.257 -5.843 -8.935 1.00 93.50 106 ASN A C 1
ATOM 846 O O . ASN A 1 106 ? -1.421 -6.639 -9.347 1.00 93.50 106 ASN A O 1
ATOM 850 N N . TRP A 1 107 ? -1.939 -4.599 -8.579 1.00 94.38 107 TRP A N 1
ATOM 851 C CA . TRP A 1 107 ? -0.583 -4.067 -8.693 1.00 94.38 107 TRP A CA 1
ATOM 852 C C . TRP A 1 107 ? 0.432 -4.839 -7.850 1.00 94.38 107 TRP A C 1
ATOM 854 O O . TRP A 1 107 ? 1.542 -5.096 -8.307 1.00 94.38 107 TRP A O 1
ATOM 864 N N . CYS A 1 108 ? 0.068 -5.253 -6.635 1.00 94.00 108 CYS A N 1
ATOM 865 C CA . CYS A 1 108 ? 0.929 -6.099 -5.809 1.00 94.00 108 CYS A CA 1
ATOM 866 C C . CYS A 1 108 ? 1.190 -7.465 -6.458 1.00 94.00 108 CYS A C 1
ATOM 868 O O . CYS A 1 108 ? 2.317 -7.956 -6.384 1.00 94.00 108 CYS A O 1
ATOM 870 N N . ASN A 1 109 ? 0.182 -8.054 -7.108 1.00 93.12 109 ASN A N 1
ATOM 871 C CA . ASN A 1 109 ? 0.334 -9.310 -7.841 1.00 93.12 109 ASN A CA 1
ATOM 872 C C . ASN A 1 109 ? 1.246 -9.134 -9.065 1.00 93.12 109 ASN A C 1
ATOM 874 O O . ASN A 1 109 ? 2.177 -9.914 -9.237 1.00 93.12 109 ASN A O 1
ATOM 878 N N . GLU A 1 110 ? 1.066 -8.076 -9.859 1.00 92.31 110 GLU A N 1
ATOM 879 C CA . GLU A 1 110 ? 1.945 -7.771 -11.000 1.00 92.31 110 GLU A CA 1
ATOM 880 C C . GLU A 1 110 ? 3.392 -7.526 -10.550 1.00 92.31 110 GLU A C 1
ATOM 882 O O . GLU A 1 110 ? 4.339 -8.083 -11.109 1.00 92.31 110 GLU A O 1
ATOM 887 N N . LEU A 1 111 ? 3.584 -6.787 -9.453 1.00 93.19 111 LEU A N 1
ATOM 888 C CA . LEU A 1 111 ? 4.898 -6.622 -8.832 1.00 93.19 111 LEU A CA 1
ATOM 889 C C . LEU A 1 111 ? 5.517 -7.963 -8.420 1.00 93.19 111 LEU A C 1
ATOM 891 O O . LEU A 1 111 ? 6.741 -8.109 -8.449 1.00 93.19 111 LEU A O 1
ATOM 895 N N . ASP A 1 112 ? 4.719 -8.944 -8.008 1.00 91.50 112 ASP A N 1
ATOM 896 C CA . ASP A 1 112 ? 5.185 -10.297 -7.697 1.00 91.50 112 ASP A CA 1
ATOM 897 C C . ASP A 1 112 ? 5.523 -11.129 -8.927 1.00 91.50 112 ASP A C 1
ATOM 899 O O . ASP A 1 112 ? 6.515 -11.861 -8.886 1.00 91.50 112 ASP A O 1
ATOM 903 N N . GLU A 1 113 ? 4.777 -10.969 -10.012 1.00 91.12 113 GLU A N 1
ATOM 904 C CA . GLU A 1 113 ? 4.954 -11.734 -11.245 1.00 91.12 113 GLU A CA 1
ATOM 905 C C . GLU A 1 113 ? 6.109 -11.221 -12.112 1.00 91.12 113 GLU A C 1
ATOM 907 O O . GLU A 1 113 ? 6.973 -12.008 -12.505 1.00 91.12 113 GLU A O 1
ATOM 912 N N . GLN A 1 114 ? 6.158 -9.915 -12.390 1.00 90.00 114 GLN A N 1
ATOM 913 C CA . GLN A 1 114 ? 7.121 -9.323 -13.334 1.00 90.00 114 GLN A CA 1
ATOM 914 C C . GLN A 1 114 ? 8.078 -8.309 -12.693 1.00 90.00 114 GLN A C 1
ATOM 916 O O . GLN A 1 114 ? 9.081 -7.926 -13.294 1.00 90.00 114 GLN A O 1
ATOM 921 N N . GLY A 1 115 ? 7.826 -7.905 -11.446 1.00 91.31 115 GLY A N 1
ATOM 922 C CA . GLY A 1 115 ? 8.714 -7.010 -10.699 1.00 91.31 115 GLY A CA 1
ATOM 923 C C . GLY A 1 115 ? 8.432 -5.522 -10.883 1.00 91.31 115 GLY A C 1
ATOM 924 O O . GLY A 1 115 ? 9.045 -4.724 -10.176 1.00 91.31 115 GLY A O 1
ATOM 925 N N . TYR A 1 116 ? 7.505 -5.144 -11.761 1.00 91.62 116 TYR A N 1
ATOM 926 C CA . TYR A 1 116 ? 7.079 -3.762 -11.971 1.00 91.62 116 TYR A CA 1
ATOM 927 C C . TYR A 1 116 ? 5.599 -3.673 -12.358 1.00 91.62 116 TYR A C 1
ATOM 929 O O . TYR A 1 116 ? 4.998 -4.665 -12.768 1.00 91.62 116 TYR A O 1
ATOM 937 N N . VAL A 1 117 ? 5.024 -2.481 -12.225 1.00 92.12 117 VAL A N 1
ATOM 938 C CA . VAL A 1 117 ? 3.647 -2.163 -12.605 1.00 92.12 117 VAL A CA 1
ATOM 939 C C . VAL A 1 117 ? 3.519 -0.695 -12.997 1.00 92.12 117 VAL A C 1
ATOM 941 O O . VAL A 1 117 ? 4.054 0.177 -12.309 1.00 92.12 117 VAL A O 1
ATOM 944 N N . MET A 1 118 ? 2.797 -0.426 -14.084 1.00 88.25 118 MET A N 1
ATOM 945 C CA . MET A 1 118 ? 2.403 0.929 -14.472 1.00 88.25 118 MET A CA 1
ATOM 946 C C . MET A 1 118 ? 1.142 1.323 -13.693 1.00 88.25 118 MET A C 1
ATOM 948 O O . MET A 1 118 ? 0.131 0.619 -13.733 1.00 88.25 118 MET A O 1
ATOM 952 N N . ILE A 1 119 ? 1.206 2.425 -12.947 1.00 85.38 119 ILE A N 1
ATOM 953 C CA . ILE A 1 119 ? 0.048 2.988 -12.234 1.00 85.38 119 ILE A CA 1
ATOM 954 C C . ILE A 1 119 ? -0.822 3.810 -13.191 1.00 85.38 119 ILE A C 1
ATOM 956 O O . ILE A 1 119 ? -2.049 3.801 -13.088 1.00 85.38 119 ILE A O 1
ATOM 960 N N . ASP A 1 120 ? -0.164 4.525 -14.096 1.00 80.00 120 ASP A N 1
ATOM 961 C CA . ASP A 1 120 ? -0.722 5.332 -15.173 1.00 80.00 120 ASP A CA 1
ATOM 962 C C . ASP A 1 120 ? 0.290 5.372 -16.329 1.00 80.00 120 ASP A C 1
ATOM 964 O O . ASP A 1 120 ? 1.299 4.671 -16.279 1.00 80.00 120 ASP A O 1
ATOM 968 N N . ASP A 1 121 ? 0.030 6.179 -17.356 1.00 75.25 121 ASP A N 1
ATOM 969 C CA . ASP A 1 121 ? 0.866 6.256 -18.561 1.00 75.25 121 ASP A CA 1
ATOM 970 C C . ASP A 1 121 ? 2.298 6.776 -18.296 1.00 75.25 121 ASP A C 1
ATOM 972 O O . ASP A 1 121 ? 3.172 6.619 -19.143 1.00 75.25 121 ASP A O 1
ATOM 976 N N . TYR A 1 122 ? 2.562 7.383 -17.132 1.00 72.00 122 TYR A N 1
ATOM 977 C CA . TYR A 1 122 ? 3.829 8.061 -16.822 1.00 72.00 122 TYR A CA 1
ATOM 978 C C . TYR A 1 122 ? 4.471 7.619 -15.501 1.00 72.00 122 TYR A C 1
ATOM 980 O O . TYR A 1 122 ? 5.542 8.105 -15.145 1.00 72.00 122 TYR A O 1
ATOM 988 N N . SER A 1 123 ? 3.827 6.730 -14.745 1.00 83.44 123 SER A N 1
ATOM 989 C CA . SER A 1 123 ? 4.248 6.370 -13.392 1.00 83.44 123 SER A CA 1
ATOM 990 C C . SER A 1 123 ? 4.397 4.864 -13.253 1.00 83.44 123 SER A C 1
ATOM 992 O O . SER A 1 123 ? 3.427 4.113 -13.363 1.00 83.44 123 SER A O 1
ATOM 994 N N . ILE A 1 124 ? 5.606 4.426 -12.910 1.00 88.31 124 ILE A N 1
ATOM 995 C CA . ILE A 1 124 ? 5.937 3.024 -12.655 1.00 88.31 124 ILE A CA 1
ATOM 996 C C . ILE A 1 124 ? 6.275 2.805 -11.179 1.00 88.31 124 ILE A C 1
ATOM 998 O O . ILE A 1 124 ? 6.983 3.593 -10.550 1.00 88.31 124 ILE A O 1
ATOM 1002 N N . ILE A 1 125 ? 5.808 1.693 -10.616 1.00 89.62 125 ILE A N 1
ATOM 1003 C CA . ILE A 1 125 ? 6.353 1.136 -9.374 1.00 89.62 125 ILE A CA 1
ATOM 1004 C C . ILE A 1 125 ? 7.110 -0.122 -9.734 1.00 89.62 125 ILE A C 1
ATOM 1006 O O . ILE A 1 125 ? 6.615 -0.964 -10.475 1.00 89.62 125 ILE A O 1
ATOM 1010 N N . TYR A 1 126 ? 8.300 -0.277 -9.171 1.00 90.75 126 TYR A N 1
ATOM 1011 C CA . TYR A 1 126 ? 9.125 -1.447 -9.406 1.00 90.75 126 TYR A CA 1
ATOM 1012 C C . TYR A 1 126 ? 9.835 -1.900 -8.137 1.00 90.75 126 TYR A C 1
ATOM 1014 O O . TYR A 1 126 ? 10.110 -1.130 -7.214 1.00 90.75 126 TYR A O 1
ATOM 1022 N N . LYS A 1 127 ? 10.135 -3.195 -8.086 1.00 89.75 127 LYS A N 1
ATOM 1023 C CA . LYS A 1 127 ? 11.049 -3.765 -7.100 1.00 89.75 127 LYS A CA 1
ATOM 1024 C C . LYS A 1 127 ? 12.463 -3.352 -7.476 1.00 89.75 127 LYS A C 1
ATOM 1026 O O . LYS A 1 127 ? 12.838 -3.468 -8.633 1.00 89.75 127 LYS A O 1
ATOM 1031 N N . SER A 1 128 ? 13.292 -2.996 -6.501 1.00 85.06 128 SER A N 1
ATOM 1032 C CA . SER A 1 128 ? 14.694 -2.613 -6.743 1.00 85.06 128 SER A CA 1
ATOM 1033 C C . SER A 1 128 ? 15.530 -3.674 -7.477 1.00 85.06 128 SER A C 1
ATOM 1035 O O . SER A 1 128 ? 16.578 -3.365 -8.030 1.00 85.06 128 SER A O 1
ATOM 1037 N N . SER A 1 129 ? 15.086 -4.934 -7.482 1.00 83.31 129 SER A N 1
ATOM 1038 C CA . SER A 1 129 ? 15.712 -6.036 -8.216 1.00 83.31 129 SER A CA 1
ATOM 1039 C C . SER A 1 129 ? 15.126 -6.283 -9.613 1.00 83.31 129 SER A C 1
ATOM 1041 O O . SER A 1 129 ? 15.516 -7.256 -10.258 1.00 83.31 129 SER A O 1
ATOM 1043 N N . ALA A 1 130 ? 14.132 -5.507 -10.044 1.00 87.38 130 ALA A N 1
ATOM 1044 C CA . ALA A 1 130 ? 13.454 -5.704 -11.317 1.00 87.38 130 ALA A CA 1
ATOM 1045 C C . ALA A 1 130 ? 14.360 -5.308 -12.487 1.00 87.38 130 ALA A C 1
ATOM 1047 O O . ALA A 1 130 ? 15.144 -4.363 -12.403 1.00 87.38 130 ALA A O 1
ATOM 1048 N N . ASN A 1 131 ? 14.241 -6.037 -13.595 1.00 86.25 131 ASN A N 1
ATOM 1049 C CA . ASN A 1 131 ? 14.885 -5.654 -14.841 1.00 86.25 131 ASN A CA 1
ATOM 1050 C C . ASN A 1 131 ? 13.919 -4.784 -15.642 1.00 86.25 131 ASN A C 1
ATOM 1052 O O . ASN A 1 131 ? 12.962 -5.296 -16.213 1.00 86.25 131 ASN A O 1
ATOM 1056 N N . LEU A 1 132 ? 14.195 -3.484 -15.694 1.00 88.44 132 LEU A N 1
ATOM 1057 C CA . LEU A 1 132 ? 13.339 -2.520 -16.379 1.00 88.44 132 LEU A CA 1
ATOM 1058 C C . LEU A 1 132 ? 13.660 -2.370 -17.872 1.00 88.44 132 LEU A C 1
ATOM 1060 O O . LEU A 1 132 ? 12.987 -1.620 -18.561 1.00 88.44 132 LEU A O 1
ATOM 1064 N N . LYS A 1 133 ? 14.657 -3.088 -18.410 1.00 87.50 133 LYS A N 1
ATOM 1065 C CA . LYS A 1 133 ? 15.083 -2.916 -19.811 1.00 87.50 133 LYS A CA 1
ATOM 1066 C C . LYS A 1 133 ? 13.965 -3.133 -20.820 1.00 87.50 133 LYS A C 1
ATOM 1068 O O . LYS A 1 133 ? 13.904 -2.402 -21.802 1.00 87.50 133 LYS A O 1
ATOM 1073 N N . ASP A 1 134 ? 13.130 -4.140 -20.593 1.00 86.25 134 ASP A N 1
ATOM 1074 C CA . ASP A 1 134 ? 12.084 -4.504 -21.545 1.00 86.25 134 ASP A CA 1
ATOM 1075 C C . ASP A 1 134 ? 10.990 -3.427 -21.574 1.00 86.25 134 ASP A C 1
ATOM 1077 O O . ASP A 1 134 ? 10.641 -2.951 -22.652 1.00 86.25 134 ASP A O 1
ATOM 1081 N N . ILE A 1 135 ? 10.551 -2.948 -20.402 1.00 86.69 135 ILE A N 1
ATOM 1082 C CA . ILE A 1 135 ? 9.564 -1.863 -20.309 1.00 86.69 135 ILE A CA 1
ATOM 1083 C C . ILE A 1 135 ? 10.133 -0.516 -20.769 1.00 86.69 135 ILE A C 1
ATOM 1085 O O . ILE A 1 135 ? 9.457 0.222 -21.476 1.00 86.69 135 ILE A O 1
ATOM 1089 N N . SER A 1 136 ? 11.397 -0.205 -20.467 1.00 87.62 136 SER A N 1
ATOM 1090 C CA . SER A 1 136 ? 12.054 0.996 -20.997 1.00 87.62 136 SER A CA 1
ATOM 1091 C C . SER A 1 136 ? 12.127 0.980 -22.512 1.00 87.62 136 SER A C 1
ATOM 1093 O O . SER A 1 136 ? 11.965 2.020 -23.136 1.00 87.62 136 SER A O 1
ATOM 1095 N N . ARG A 1 137 ? 12.360 -0.187 -23.119 1.00 90.44 137 ARG A N 1
ATOM 1096 C CA . ARG A 1 137 ? 12.370 -0.313 -24.575 1.00 90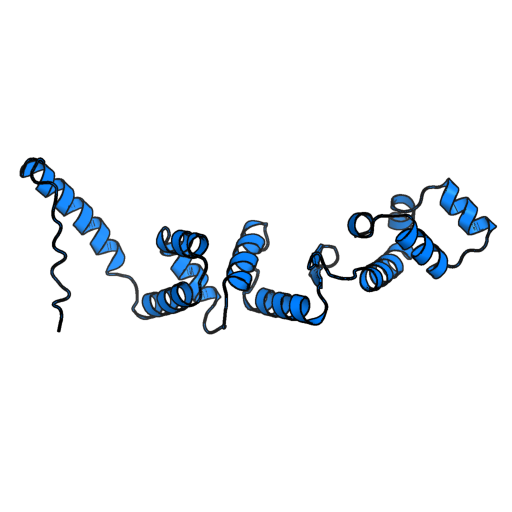.44 137 ARG A CA 1
ATOM 1097 C C . ARG A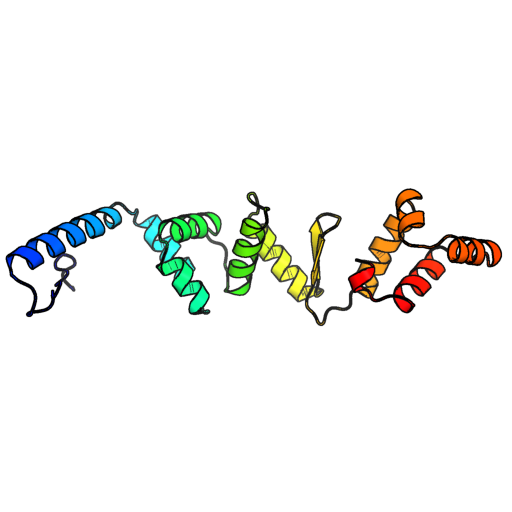 1 137 ? 10.998 -0.005 -25.168 1.00 90.44 137 ARG A C 1
ATOM 1099 O O . ARG A 1 137 ? 10.936 0.699 -26.165 1.00 90.44 137 ARG A O 1
ATOM 1106 N N . GLU A 1 138 ? 9.939 -0.527 -24.556 1.00 88.38 138 GLU A N 1
ATOM 1107 C CA . GLU A 1 138 ? 8.554 -0.296 -24.977 1.00 88.38 138 GLU A CA 1
ATOM 1108 C C . GLU A 1 138 ? 8.167 1.185 -24.859 1.00 88.38 138 GLU A C 1
ATOM 1110 O O . GLU A 1 138 ? 7.693 1.772 -25.828 1.00 88.38 138 GLU A O 1
ATOM 1115 N N . LEU A 1 139 ? 8.468 1.817 -23.721 1.00 87.44 139 LEU A N 1
ATOM 1116 C CA . LEU A 1 139 ? 8.180 3.238 -23.504 1.00 87.44 139 LEU A CA 1
ATOM 1117 C C . LEU A 1 139 ? 8.996 4.141 -24.435 1.00 87.44 139 LEU A C 1
ATOM 1119 O O . LEU A 1 139 ? 8.457 5.077 -25.017 1.00 87.44 139 LEU A O 1
ATOM 1123 N N . LEU A 1 140 ? 10.287 3.854 -24.632 1.00 89.00 140 LEU A N 1
ATOM 1124 C CA . LEU A 1 140 ? 11.121 4.613 -25.567 1.00 89.00 140 LEU A CA 1
ATOM 1125 C C . LEU A 1 140 ? 10.655 4.461 -27.015 1.00 89.00 140 LEU A C 1
ATOM 1127 O O . LEU A 1 140 ? 10.763 5.416 -27.782 1.00 89.00 140 LEU A O 1
ATOM 1131 N N . ASP A 1 141 ? 10.139 3.292 -27.398 1.00 89.94 141 ASP A N 1
ATOM 1132 C CA . ASP A 1 141 ? 9.557 3.109 -28.724 1.00 89.94 141 ASP A CA 1
ATOM 1133 C C . ASP A 1 141 ? 8.370 4.060 -28.923 1.00 89.94 141 ASP A C 1
ATOM 1135 O O . ASP A 1 141 ? 8.350 4.809 -29.894 1.00 89.94 141 ASP A O 1
ATOM 1139 N N . GLU A 1 142 ? 7.441 4.147 -27.976 1.00 86.38 142 GLU A N 1
ATOM 1140 C CA . GLU A 1 142 ? 6.319 5.087 -28.084 1.00 86.38 142 GLU A CA 1
ATOM 1141 C C . GLU A 1 142 ? 6.778 6.558 -28.086 1.00 86.38 142 GLU A C 1
ATOM 1143 O O . GLU A 1 142 ? 6.374 7.349 -28.942 1.00 86.38 142 GLU A O 1
ATOM 1148 N N . ILE A 1 143 ? 7.679 6.923 -27.173 1.00 85.38 143 ILE A N 1
ATOM 1149 C CA . ILE A 1 143 ? 8.156 8.301 -26.986 1.00 85.38 143 ILE A CA 1
ATOM 1150 C C . ILE A 1 143 ? 8.902 8.822 -28.223 1.00 85.38 143 ILE A C 1
ATOM 1152 O O . ILE A 1 143 ? 8.742 9.985 -28.602 1.00 85.38 143 ILE A O 1
ATOM 1156 N N . LEU A 1 144 ? 9.714 7.984 -28.874 1.00 87.44 144 LEU A N 1
ATOM 1157 C CA . LEU A 1 144 ? 10.509 8.393 -30.037 1.00 87.44 144 LEU A CA 1
ATOM 1158 C C . LEU A 1 144 ? 9.674 8.636 -31.306 1.00 87.44 144 LEU A C 1
ATOM 1160 O O . LEU A 1 144 ? 10.204 9.184 -32.274 1.00 87.44 144 LEU A O 1
ATOM 1164 N N . ASP A 1 145 ? 8.387 8.278 -31.316 1.00 86.88 145 ASP A N 1
ATOM 1165 C CA . ASP A 1 145 ? 7.473 8.648 -32.405 1.00 86.88 145 ASP A CA 1
ATOM 1166 C C . ASP A 1 145 ? 6.962 10.100 -32.294 1.00 86.88 145 ASP A C 1
ATOM 1168 O O . ASP A 1 145 ? 6.435 10.643 -33.272 1.00 86.88 145 ASP A O 1
ATOM 1172 N N . ASP A 1 146 ? 7.156 10.766 -31.148 1.00 86.44 146 ASP A N 1
ATOM 1173 C CA . ASP A 1 146 ? 6.791 12.169 -30.936 1.00 86.44 146 ASP A CA 1
ATOM 1174 C C . ASP A 1 146 ? 8.020 13.095 -30.961 1.00 86.44 146 ASP A C 1
ATOM 1176 O O . ASP A 1 146 ? 8.885 13.090 -30.082 1.00 86.44 146 ASP A O 1
ATOM 1180 N N . ALA A 1 147 ? 8.054 13.985 -31.956 1.00 77.62 147 ALA A N 1
ATOM 1181 C CA . ALA A 1 147 ? 9.125 14.960 -32.144 1.00 77.62 147 ALA A CA 1
ATOM 1182 C C . ALA A 1 147 ? 9.347 15.895 -30.938 1.00 77.62 147 ALA A C 1
ATOM 1184 O O . ALA A 1 147 ? 10.461 16.395 -30.767 1.00 77.62 147 ALA A O 1
ATOM 1185 N N . ILE A 1 148 ? 8.321 16.154 -30.116 1.00 79.19 148 ILE A N 1
ATOM 1186 C CA . ILE A 1 148 ? 8.457 16.973 -28.900 1.00 79.19 148 ILE A CA 1
ATOM 1187 C C . ILE A 1 148 ? 9.320 16.247 -27.872 1.00 79.19 148 ILE A C 1
ATOM 1189 O O . ILE A 1 148 ? 10.196 16.856 -27.256 1.00 79.19 148 ILE A O 1
ATOM 1193 N N . HIS A 1 149 ? 9.091 14.949 -27.699 1.00 79.88 149 HIS A N 1
ATOM 1194 C CA . HIS A 1 149 ? 9.824 14.159 -26.727 1.00 79.88 149 HIS A CA 1
ATOM 1195 C C . HIS A 1 149 ? 11.244 13.830 -27.198 1.00 79.88 149 HIS A C 1
ATOM 1197 O O . HIS A 1 149 ? 12.173 13.862 -26.390 1.00 79.88 149 HIS A O 1
ATOM 1203 N N . VAL A 1 150 ? 11.447 13.631 -28.502 1.00 82.12 150 VAL A N 1
ATOM 1204 C CA . VAL A 1 150 ? 12.783 13.425 -29.088 1.00 82.12 150 VAL A CA 1
ATOM 1205 C C . VAL A 1 150 ? 13.737 14.586 -28.768 1.00 82.12 150 VAL A C 1
ATOM 1207 O O . VAL A 1 150 ? 14.849 14.333 -28.313 1.00 82.12 150 VAL A O 1
ATOM 1210 N N . ASP A 1 151 ? 13.306 15.846 -28.928 1.00 80.56 151 ASP A N 1
ATOM 1211 C CA . ASP A 1 151 ? 14.140 17.035 -28.633 1.00 80.56 151 ASP A CA 1
ATOM 1212 C C . ASP A 1 151 ? 14.460 17.177 -27.130 1.00 80.56 151 ASP A C 1
ATOM 1214 O O . ASP A 1 151 ? 15.412 17.860 -26.757 1.00 80.56 151 ASP A O 1
ATOM 1218 N N . SER A 1 152 ? 13.677 16.526 -26.258 1.00 82.12 152 SER A N 1
ATOM 1219 C CA . SER A 1 152 ? 13.921 16.502 -24.810 1.00 82.12 152 SER A CA 1
ATOM 1220 C C . SER A 1 152 ? 14.884 15.399 -24.367 1.00 82.12 152 SER A C 1
ATOM 1222 O O . SER A 1 152 ? 15.585 15.574 -23.371 1.00 82.12 152 SER A O 1
ATOM 1224 N N . LEU A 1 153 ? 14.925 14.287 -25.103 1.00 85.56 153 LEU A N 1
ATOM 1225 C CA . LEU A 1 153 ? 15.676 13.088 -24.736 1.00 85.56 153 LEU A CA 1
ATOM 1226 C C . LEU A 1 153 ? 17.054 13.028 -25.403 1.00 85.56 153 LEU A C 1
ATOM 1228 O O . LEU A 1 153 ? 18.006 12.526 -24.808 1.00 85.56 153 LEU A O 1
ATOM 1232 N N . ILE A 1 154 ? 17.164 13.529 -26.635 1.00 87.19 154 ILE A N 1
ATOM 1233 C CA . ILE A 1 154 ? 18.370 13.424 -27.457 1.00 87.19 154 ILE A CA 1
ATOM 1234 C C . ILE A 1 154 ? 18.845 14.828 -27.819 1.00 87.19 154 ILE A C 1
ATOM 1236 O O . ILE A 1 154 ? 18.100 15.633 -28.379 1.00 87.19 154 ILE A O 1
ATOM 1240 N N . ASP A 1 155 ? 20.108 15.132 -27.520 1.00 89.00 155 ASP A N 1
ATOM 1241 C CA . ASP A 1 155 ? 20.685 16.417 -27.889 1.00 89.00 155 ASP A CA 1
ATOM 1242 C C . ASP A 1 155 ? 20.874 16.545 -29.411 1.00 89.00 155 ASP A C 1
ATOM 1244 O O . ASP A 1 155 ? 20.945 15.572 -30.167 1.00 89.00 155 ASP A O 1
ATOM 1248 N N . LYS A 1 156 ? 20.971 17.792 -29.875 1.00 89.88 156 LYS A N 1
ATOM 1249 C CA . LYS A 1 156 ? 21.019 18.101 -31.309 1.00 89.88 156 LYS A CA 1
ATOM 1250 C C . LYS A 1 156 ? 22.244 17.532 -32.014 1.00 89.88 156 LYS A C 1
ATOM 1252 O O . LYS A 1 156 ? 22.136 17.245 -33.204 1.00 89.88 156 LYS A O 1
ATOM 1257 N N . ASP A 1 157 ? 23.375 17.398 -31.327 1.00 91.94 157 ASP A N 1
ATOM 1258 C CA . ASP A 1 157 ? 24.589 16.866 -31.940 1.00 91.94 157 ASP A CA 1
ATOM 1259 C C . ASP A 1 157 ? 24.437 15.348 -32.136 1.00 91.94 157 ASP A C 1
ATOM 1261 O O . ASP A 1 157 ? 24.663 14.858 -33.246 1.00 91.94 157 ASP A O 1
ATOM 1265 N N . SER A 1 158 ? 23.915 14.639 -31.130 1.00 90.88 158 SER A N 1
ATOM 1266 C CA . SER A 1 158 ? 23.577 13.208 -31.218 1.00 90.88 158 SER A CA 1
ATOM 1267 C C . SER A 1 158 ? 22.526 12.914 -32.300 1.00 90.88 158 SER A C 1
ATOM 1269 O O . SER A 1 158 ? 22.680 11.975 -33.080 1.00 90.88 158 SER A O 1
ATOM 1271 N N . LEU A 1 159 ? 21.486 13.749 -32.436 1.00 89.62 159 LEU A N 1
ATOM 1272 C CA . LEU A 1 159 ? 20.487 13.606 -33.511 1.00 89.62 159 LEU A CA 1
ATOM 1273 C C . LEU A 1 159 ? 21.101 13.734 -34.912 1.00 89.62 159 LEU A C 1
ATOM 1275 O O . LEU A 1 159 ? 20.701 13.023 -35.838 1.00 89.62 159 LEU A O 1
ATOM 1279 N N . VAL A 1 160 ? 22.056 14.651 -35.088 1.00 91.06 160 VAL A N 1
ATOM 1280 C CA . VAL A 1 160 ? 22.766 14.818 -36.363 1.00 91.06 160 VAL A CA 1
ATOM 1281 C C . VAL A 1 160 ? 23.647 13.604 -36.649 1.00 91.06 160 VAL A C 1
ATOM 1283 O O . VAL A 1 160 ? 23.686 13.160 -37.797 1.00 91.06 160 VAL A O 1
ATOM 1286 N N . GLU A 1 161 ? 24.316 13.052 -35.637 1.00 92.81 161 GLU A N 1
ATOM 1287 C CA . GLU A 1 161 ? 25.130 11.839 -35.766 1.00 92.81 161 GLU A CA 1
ATOM 1288 C C . GLU A 1 161 ? 24.277 10.639 -36.193 1.00 92.81 161 GLU A C 1
ATOM 1290 O O . GLU A 1 161 ? 24.537 10.069 -37.254 1.00 92.81 161 GLU A O 1
ATOM 1295 N N . TYR A 1 162 ? 23.178 10.355 -35.485 1.00 93.31 162 TYR A N 1
ATOM 1296 C CA . TYR A 1 162 ? 22.242 9.285 -35.855 1.00 93.31 162 TYR A CA 1
ATOM 1297 C C . TYR A 1 162 ? 21.687 9.445 -37.274 1.00 93.31 162 TYR A C 1
ATOM 1299 O O . TYR A 1 162 ? 21.554 8.472 -38.021 1.00 93.31 162 TYR A O 1
ATOM 1307 N N . TRP A 1 163 ? 21.402 10.681 -37.692 1.00 90.19 163 TRP A N 1
ATOM 1308 C CA . TRP A 1 163 ? 20.938 10.949 -39.051 1.00 90.19 163 TRP A CA 1
ATOM 1309 C C . TRP A 1 163 ? 22.019 10.688 -40.113 1.00 90.19 163 TRP A C 1
ATOM 1311 O O . TRP A 1 163 ? 21.716 10.124 -41.168 1.00 90.19 163 TRP A O 1
ATOM 1321 N N . ILE A 1 164 ? 23.274 11.078 -39.854 1.00 94.44 164 ILE A N 1
ATOM 1322 C CA . ILE A 1 164 ? 24.411 10.834 -40.760 1.00 94.44 164 ILE A CA 1
ATOM 1323 C C . ILE A 1 164 ? 24.688 9.333 -40.888 1.00 94.44 164 ILE A C 1
ATOM 1325 O O . ILE A 1 164 ? 24.953 8.852 -41.995 1.00 94.44 164 ILE A O 1
ATOM 1329 N N . GLU A 1 165 ? 24.617 8.605 -39.776 1.00 94.25 165 GLU A N 1
ATOM 1330 C CA . GLU A 1 165 ? 24.885 7.166 -39.712 1.00 94.25 165 GLU A CA 1
ATOM 1331 C C . GLU A 1 165 ? 23.721 6.303 -40.220 1.00 94.25 165 GLU A C 1
ATOM 1333 O O . GLU A 1 165 ? 23.915 5.117 -40.484 1.00 94.25 165 GLU A O 1
ATOM 1338 N N . GLN A 1 166 ? 22.548 6.903 -40.464 1.00 92.12 166 GLN A N 1
ATOM 1339 C CA . GLN A 1 166 ? 21.307 6.201 -40.820 1.00 92.12 166 GLN A CA 1
ATOM 1340 C C . GLN A 1 166 ? 20.900 5.168 -39.761 1.00 92.12 166 GLN A C 1
ATOM 1342 O O . GLN A 1 166 ? 20.388 4.097 -40.094 1.00 92.12 166 GLN A O 1
ATOM 1347 N N . THR A 1 167 ? 21.129 5.505 -38.493 1.00 92.38 167 THR A N 1
ATOM 1348 C CA . THR A 1 167 ? 20.790 4.674 -37.339 1.00 92.38 167 THR A CA 1
ATOM 1349 C C . THR A 1 167 ? 19.279 4.458 -37.275 1.00 92.38 167 THR A C 1
ATOM 1351 O O . THR A 1 167 ? 18.490 5.396 -37.427 1.00 92.38 167 THR A O 1
ATOM 1354 N N . SER A 1 168 ? 18.861 3.211 -37.078 1.00 92.69 168 SER A N 1
ATOM 1355 C CA . SER A 1 168 ? 17.449 2.863 -36.889 1.00 92.69 168 SER A CA 1
ATOM 1356 C C . SER A 1 168 ? 16.940 3.286 -35.507 1.00 92.69 168 SER A C 1
ATOM 1358 O O . SER A 1 168 ? 17.718 3.475 -34.573 1.00 92.69 168 SER A O 1
ATOM 1360 N N . LYS A 1 169 ? 15.616 3.404 -35.352 1.00 90.81 169 LYS A N 1
ATOM 1361 C CA . LYS A 1 169 ? 14.978 3.752 -34.070 1.00 90.81 169 LYS A CA 1
ATOM 1362 C C . LYS A 1 169 ? 15.361 2.754 -32.972 1.00 90.81 169 LYS A C 1
ATOM 1364 O O . LYS A 1 169 ? 15.684 3.142 -31.858 1.00 90.81 169 LYS A O 1
ATOM 1369 N N . GLU A 1 170 ? 15.402 1.473 -33.307 1.00 91.12 170 GLU A N 1
ATOM 1370 C CA . GLU A 1 170 ? 15.753 0.379 -32.409 1.00 91.12 170 GLU A CA 1
ATOM 1371 C C . GLU A 1 170 ? 17.208 0.453 -31.934 1.00 91.12 170 GLU A C 1
ATOM 1373 O O . GLU A 1 170 ? 17.486 0.147 -30.773 1.00 91.12 170 GLU A O 1
ATOM 1378 N N . GLU A 1 171 ? 18.123 0.875 -32.809 1.00 91.19 171 GLU A N 1
ATOM 1379 C CA . GLU A 1 171 ? 19.525 1.117 -32.455 1.00 91.19 171 GLU A CA 1
ATOM 1380 C C . GLU A 1 171 ? 19.664 2.345 -31.546 1.00 91.19 171 GLU A C 1
ATOM 1382 O O . GLU A 1 171 ? 20.386 2.275 -30.553 1.00 91.19 171 GLU A O 1
ATOM 1387 N N . VAL A 1 172 ? 18.907 3.420 -31.802 1.00 90.75 172 VAL A N 1
ATOM 1388 C CA . VAL A 1 172 ? 18.849 4.591 -30.907 1.00 90.75 172 VAL A CA 1
ATOM 1389 C C . VAL A 1 172 ? 18.355 4.188 -29.514 1.00 90.75 172 VAL A C 1
ATOM 1391 O O . VAL A 1 172 ? 18.957 4.575 -28.514 1.00 90.75 172 VAL A O 1
ATOM 1394 N N . ILE A 1 173 ? 17.304 3.366 -29.418 1.00 90.88 173 ILE A N 1
ATOM 1395 C CA . ILE A 1 173 ? 16.794 2.866 -28.130 1.00 90.88 173 ILE A CA 1
ATOM 1396 C C . ILE A 1 173 ? 17.860 2.040 -27.394 1.00 90.88 173 ILE A C 1
ATOM 1398 O O . ILE A 1 173 ? 18.054 2.208 -26.188 1.00 90.88 173 ILE A O 1
ATOM 1402 N N . ASP A 1 174 ? 18.569 1.153 -28.099 1.00 90.62 174 ASP A N 1
ATOM 1403 C CA . ASP A 1 174 ? 19.647 0.357 -27.503 1.00 90.62 174 ASP A CA 1
ATOM 1404 C C . ASP A 1 174 ? 20.796 1.221 -26.981 1.00 90.62 174 ASP A C 1
ATOM 1406 O O . ASP A 1 174 ? 21.329 0.944 -25.900 1.00 90.62 174 ASP A O 1
ATOM 1410 N N . ASP A 1 175 ? 21.171 2.259 -27.725 1.00 89.62 175 ASP A N 1
ATOM 1411 C CA . ASP A 1 175 ? 22.206 3.203 -27.318 1.00 89.62 175 ASP A CA 1
ATOM 1412 C C . ASP A 1 175 ? 21.769 4.012 -26.096 1.00 89.62 175 ASP A C 1
ATOM 1414 O O . ASP A 1 175 ? 22.534 4.120 -25.134 1.00 89.62 175 ASP A O 1
ATOM 1418 N N . LEU A 1 176 ? 20.518 4.482 -26.061 1.00 89.25 176 LEU A N 1
ATOM 1419 C CA . LEU A 1 176 ? 19.956 5.198 -24.915 1.00 89.25 176 LEU A CA 1
ATOM 1420 C C . LEU A 1 176 ? 19.958 4.336 -23.647 1.00 89.25 176 LEU A C 1
ATOM 1422 O O . LEU A 1 176 ? 20.445 4.790 -22.610 1.00 89.25 176 LEU A O 1
ATOM 1426 N N . ILE A 1 177 ? 19.503 3.082 -23.725 1.00 88.69 177 ILE A N 1
ATOM 1427 C CA . ILE A 1 177 ? 19.477 2.150 -22.581 1.00 88.69 177 ILE A CA 1
ATOM 1428 C C . ILE A 1 177 ? 20.893 1.803 -22.090 1.00 88.69 177 ILE A C 1
ATOM 1430 O O . ILE A 1 177 ? 21.087 1.500 -20.911 1.00 88.69 177 ILE A O 1
ATOM 1434 N N . ARG A 1 178 ? 21.898 1.794 -22.974 1.00 86.00 178 ARG A N 1
ATOM 1435 C CA . ARG A 1 178 ? 23.299 1.514 -22.604 1.00 86.00 178 ARG A CA 1
ATOM 1436 C C . ARG A 1 178 ? 24.021 2.732 -22.043 1.00 86.00 178 ARG A C 1
ATOM 1438 O O . ARG A 1 178 ? 24.894 2.562 -21.192 1.00 86.00 178 ARG A O 1
ATOM 1445 N N . GLY A 1 179 ? 23.715 3.913 -22.571 1.00 81.88 179 GLY A N 1
ATOM 1446 C CA . GLY A 1 179 ? 24.381 5.168 -22.239 1.00 81.88 179 GLY A CA 1
ATOM 1447 C C . GLY A 1 179 ? 23.864 5.824 -20.963 1.00 81.88 179 GLY A C 1
ATOM 1448 O O . GLY A 1 179 ? 24.611 6.576 -20.340 1.00 81.88 179 GLY A O 1
ATOM 1449 N N . ASN A 1 180 ? 22.631 5.515 -20.553 1.00 81.19 180 ASN A N 1
ATOM 1450 C CA . ASN A 1 180 ? 21.962 6.179 -19.436 1.00 81.19 180 ASN A CA 1
ATOM 1451 C C . ASN A 1 180 ? 21.606 5.211 -18.306 1.00 81.19 180 ASN A C 1
ATOM 1453 O O . ASN A 1 180 ? 21.541 3.990 -18.483 1.00 81.19 180 ASN A O 1
ATOM 1457 N N . ASN A 1 181 ? 21.348 5.772 -17.125 1.00 80.88 181 ASN A N 1
ATOM 1458 C CA . ASN A 1 181 ? 20.669 5.025 -16.079 1.00 80.88 181 ASN A CA 1
ATOM 1459 C C . ASN A 1 181 ? 19.209 4.809 -16.507 1.00 80.88 181 ASN A C 1
ATOM 1461 O O . ASN A 1 181 ? 18.535 5.754 -16.898 1.00 80.88 181 ASN A O 1
ATOM 1465 N N . ILE A 1 182 ? 18.711 3.574 -16.419 1.00 80.44 182 ILE A N 1
ATOM 1466 C CA . ILE A 1 182 ? 17.329 3.252 -16.797 1.00 80.44 182 ILE A CA 1
ATOM 1467 C C . ILE A 1 182 ? 16.323 4.065 -15.970 1.00 80.44 182 ILE A C 1
ATOM 1469 O O . ILE A 1 182 ? 15.305 4.486 -16.501 1.00 80.44 182 ILE A O 1
ATOM 1473 N N . GLU A 1 183 ? 16.634 4.344 -14.703 1.00 75.12 183 GLU A N 1
ATOM 1474 C CA . GLU A 1 183 ? 15.799 5.190 -13.839 1.00 75.12 183 GLU A CA 1
ATOM 1475 C C . GLU A 1 183 ? 15.773 6.668 -14.265 1.00 75.12 183 GLU A C 1
ATOM 1477 O O . GLU A 1 183 ? 14.907 7.401 -13.817 1.00 75.12 183 GLU A O 1
ATOM 1482 N N . GLU A 1 184 ? 16.726 7.128 -15.082 1.00 77.69 184 GLU A N 1
ATOM 1483 C CA . GLU A 1 184 ? 16.719 8.490 -15.643 1.00 77.69 184 GLU A CA 1
ATOM 1484 C C . GLU A 1 184 ? 15.951 8.560 -16.972 1.00 77.69 184 GLU A C 1
ATOM 1486 O O . GLU A 1 184 ? 15.586 9.649 -17.411 1.00 77.69 184 GLU A O 1
ATOM 1491 N N . LEU A 1 185 ? 15.728 7.409 -17.616 1.00 76.94 185 LEU A N 1
ATOM 1492 C CA . LEU A 1 185 ? 14.962 7.286 -18.859 1.00 76.94 185 LEU A CA 1
ATOM 1493 C C . LEU A 1 185 ? 13.456 7.095 -18.621 1.00 76.94 185 LEU A C 1
ATOM 1495 O O . LEU A 1 185 ? 12.684 7.259 -19.564 1.00 76.94 185 LEU A O 1
ATOM 1499 N N . LEU A 1 186 ? 13.071 6.696 -17.406 1.00 73.12 186 LEU A N 1
ATOM 1500 C CA . LEU A 1 186 ? 11.704 6.407 -16.963 1.00 73.12 186 LEU A CA 1
ATOM 1501 C C . LEU A 1 186 ? 11.212 7.503 -16.015 1.00 73.12 186 LEU A C 1
ATOM 1503 O O . LEU A 1 186 ? 10.048 7.923 -16.172 1.00 73.12 186 LEU A O 1
#

Organism: NCBI:txid1559

Secondary structure (DSSP, 8-state):
---TT-------TTS-HHHHHHHHHHHHHHHHHHTTS-HHHHHHHHHHHHH---HHHHHHHHH-HHHHHHHHHHHTT----HHHHHHHHHHHHTT-TT--HHHHHHHHHHHHHTSEEEEETTEEEE-TT---HHHHHHHHHHHTT-HHHHHHHS-HHHHHHHHHHT--HHHHHHHHHHHS-HHHH-